Protein AF-A0A370GGB1-F1 (afdb_monomer)

pLDDT: mean 88.54, std 8.19, range [35.94, 96.81]

Structure (mmCIF, N/CA/C/O backbone):
data_AF-A0A370GGB1-F1
#
_entry.id   AF-A0A370GGB1-F1
#
loop_
_atom_site.group_PDB
_atom_site.id
_atom_site.type_symbol
_atom_site.label_atom_id
_atom_site.label_alt_id
_atom_site.label_comp_id
_atom_site.label_asym_id
_atom_site.label_entity_id
_atom_site.label_seq_id
_atom_site.pdbx_PDB_ins_code
_atom_site.Cartn_x
_atom_site.Cartn_y
_atom_site.Cartn_z
_atom_site.occupancy
_atom_site.B_iso_or_equiv
_atom_site.auth_seq_id
_atom_site.auth_comp_id
_atom_site.auth_asym_id
_atom_site.auth_atom_id
_atom_site.pdbx_PDB_model_num
ATOM 1 N N . MET A 1 1 ? 13.899 0.934 -12.545 1.00 79.38 1 MET A N 1
ATOM 2 C CA . MET A 1 1 ? 13.239 -0.178 -11.835 1.00 79.38 1 MET A CA 1
ATOM 3 C C . MET A 1 1 ? 14.255 -1.284 -11.807 1.00 79.38 1 MET A C 1
ATOM 5 O O . MET A 1 1 ? 14.578 -1.799 -12.869 1.00 79.38 1 MET A O 1
ATOM 9 N N . GLU A 1 2 ? 14.816 -1.538 -10.634 1.00 87.38 2 GLU A N 1
ATOM 10 C CA . GLU A 1 2 ? 15.879 -2.526 -10.455 1.00 87.38 2 GLU A CA 1
ATOM 11 C C . GLU A 1 2 ? 15.306 -3.945 -10.427 1.00 87.38 2 GLU A C 1
ATOM 13 O O . GLU A 1 2 ? 14.187 -4.178 -9.945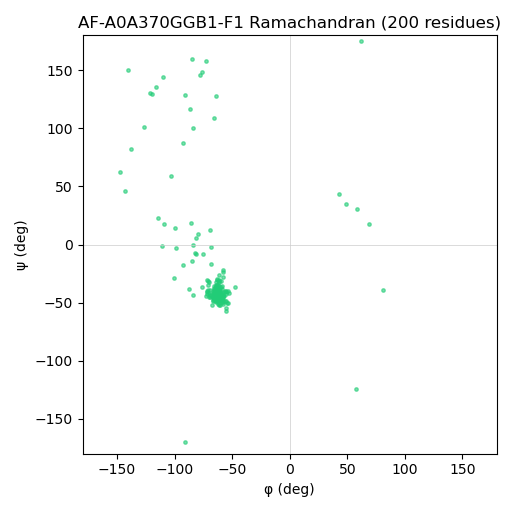 1.00 87.38 2 GLU A O 1
ATOM 18 N N . TRP A 1 3 ? 16.078 -4.888 -10.958 1.00 88.50 3 TRP A N 1
ATOM 19 C CA . TRP A 1 3 ? 15.755 -6.310 -10.986 1.00 88.50 3 TRP A CA 1
ATOM 20 C C . TRP A 1 3 ? 16.783 -7.075 -10.164 1.00 88.50 3 TRP A C 1
ATOM 22 O O . TRP A 1 3 ? 17.981 -6.826 -10.259 1.00 88.50 3 TRP A O 1
ATOM 32 N N . TYR A 1 4 ? 16.300 -8.007 -9.351 1.00 87.69 4 TYR A N 1
ATOM 33 C CA . TYR A 1 4 ? 17.127 -8.847 -8.497 1.00 87.69 4 TYR A CA 1
ATOM 34 C C . TYR A 1 4 ? 17.108 -10.285 -9.004 1.00 87.69 4 TYR A C 1
ATOM 36 O O . TYR A 1 4 ? 16.076 -10.777 -9.470 1.00 87.69 4 TYR A O 1
ATOM 44 N N . HIS A 1 5 ? 18.250 -10.960 -8.874 1.00 88.38 5 HIS A N 1
ATOM 45 C CA . HIS A 1 5 ? 18.460 -12.329 -9.331 1.00 88.38 5 HIS A CA 1
ATOM 46 C C . HIS A 1 5 ? 18.822 -13.234 -8.149 1.00 88.38 5 HIS A C 1
ATOM 48 O O . HIS A 1 5 ? 19.722 -12.919 -7.372 1.00 88.38 5 HIS A O 1
ATOM 54 N N . ILE A 1 6 ? 18.132 -14.366 -8.021 1.00 85.62 6 ILE A N 1
ATOM 55 C CA . ILE A 1 6 ? 18.458 -15.445 -7.081 1.00 85.62 6 ILE A CA 1
ATOM 56 C C . ILE A 1 6 ? 18.539 -16.735 -7.900 1.00 85.62 6 ILE A C 1
ATOM 58 O O . ILE A 1 6 ? 17.517 -17.310 -8.281 1.00 85.62 6 ILE A O 1
ATOM 62 N N . GLY A 1 7 ? 19.757 -17.174 -8.220 1.00 85.50 7 GLY A N 1
ATOM 63 C CA . GLY A 1 7 ? 19.967 -18.272 -9.167 1.00 85.50 7 GLY A CA 1
ATOM 64 C C . GLY A 1 7 ? 19.338 -17.956 -10.530 1.00 85.50 7 GLY A C 1
ATOM 65 O O . GLY A 1 7 ? 19.613 -16.912 -11.112 1.00 85.50 7 GLY A O 1
ATOM 66 N N . ALA A 1 8 ? 18.462 -18.837 -11.021 1.00 81.00 8 ALA A N 1
ATOM 67 C CA . ALA A 1 8 ? 17.728 -18.641 -12.277 1.00 81.00 8 ALA A CA 1
ATOM 68 C C . ALA A 1 8 ? 16.467 -17.759 -12.139 1.00 81.00 8 ALA A C 1
ATOM 70 O O . ALA A 1 8 ? 15.825 -17.431 -13.140 1.00 81.00 8 ALA A O 1
ATOM 71 N N . PHE A 1 9 ? 16.072 -17.389 -10.917 1.00 80.12 9 PHE A N 1
ATOM 72 C CA . PHE A 1 9 ? 14.864 -16.606 -10.672 1.00 80.12 9 PHE A CA 1
ATOM 73 C C . PHE A 1 9 ? 15.170 -15.109 -10.675 1.00 80.12 9 PHE A C 1
ATOM 75 O O . PHE A 1 9 ? 16.059 -14.645 -9.965 1.00 80.12 9 PHE A O 1
ATOM 82 N N . THR A 1 10 ? 14.400 -14.350 -11.454 1.00 84.94 10 THR A N 1
ATOM 83 C CA . THR A 1 10 ? 14.529 -12.893 -11.568 1.00 84.94 10 THR A CA 1
ATOM 84 C C . THR A 1 10 ? 13.219 -12.234 -11.167 1.00 84.94 10 THR A C 1
ATOM 86 O O . THR A 1 10 ? 12.160 -12.612 -11.669 1.00 84.94 10 THR A O 1
ATOM 89 N N . PHE A 1 11 ? 13.274 -11.242 -10.282 1.00 85.25 11 PHE A N 1
ATOM 90 C CA . PHE A 1 11 ? 12.087 -10.514 -9.839 1.00 85.25 11 PHE A CA 1
ATOM 91 C C . PHE A 1 11 ? 12.369 -9.019 -9.677 1.00 85.25 11 PHE A C 1
ATOM 93 O O . PHE A 1 11 ? 13.491 -8.619 -9.362 1.00 85.25 11 PHE A O 1
ATOM 100 N N . PRO A 1 12 ? 11.361 -8.160 -9.885 1.00 89.56 12 PRO A N 1
ATOM 101 C CA . PRO A 1 12 ? 11.550 -6.730 -9.737 1.00 89.56 12 PRO A CA 1
ATOM 102 C C . PRO A 1 12 ? 11.587 -6.311 -8.265 1.00 89.56 12 PRO A C 1
ATOM 104 O O . PRO A 1 12 ? 10.850 -6.848 -7.432 1.00 89.56 12 PRO A O 1
ATOM 107 N N . ALA A 1 13 ? 12.352 -5.259 -7.966 1.00 90.88 13 ALA A N 1
ATOM 108 C CA . ALA A 1 13 ? 12.466 -4.645 -6.639 1.00 90.88 13 ALA A CA 1
ATOM 109 C C . ALA A 1 13 ? 11.108 -4.388 -5.956 1.00 90.88 13 ALA A C 1
ATOM 111 O O . ALA A 1 13 ? 10.951 -4.575 -4.751 1.00 90.88 13 ALA A O 1
ATOM 112 N N . THR A 1 14 ? 10.090 -4.011 -6.735 1.00 89.25 14 THR A N 1
ATOM 113 C CA . THR A 1 14 ? 8.736 -3.734 -6.234 1.00 89.25 14 THR A CA 1
ATOM 114 C C . THR A 1 14 ? 8.058 -4.958 -5.618 1.00 89.25 14 THR A C 1
ATOM 116 O O . THR A 1 14 ? 7.257 -4.801 -4.701 1.00 89.25 14 THR A O 1
ATOM 119 N N . TRP A 1 15 ? 8.358 -6.178 -6.081 1.00 89.38 15 TRP A N 1
ATOM 120 C CA . TRP A 1 15 ? 7.809 -7.394 -5.462 1.00 89.38 15 TRP A CA 1
ATOM 121 C C . TRP A 1 15 ? 8.458 -7.666 -4.121 1.00 89.38 15 TRP A C 1
ATOM 123 O O . TRP A 1 15 ? 7.749 -7.946 -3.158 1.00 89.38 15 TRP A O 1
ATOM 133 N N . GLY A 1 16 ? 9.785 -7.528 -4.058 1.00 91.81 16 GLY A N 1
ATOM 134 C CA . GLY A 1 16 ? 10.528 -7.631 -2.807 1.00 91.81 16 GLY A CA 1
ATOM 135 C C . GLY A 1 16 ? 9.984 -6.648 -1.774 1.00 91.81 16 GLY A C 1
ATOM 136 O O . GLY A 1 16 ? 9.623 -7.055 -0.674 1.00 91.81 16 GLY A O 1
ATOM 137 N N . ALA A 1 17 ? 9.805 -5.381 -2.163 1.00 94.31 17 ALA A N 1
ATOM 138 C CA . ALA A 1 17 ? 9.224 -4.348 -1.306 1.00 94.31 17 ALA A CA 1
ATOM 139 C C . ALA A 1 17 ? 7.795 -4.683 -0.842 1.00 94.31 17 ALA A C 1
ATOM 141 O O . ALA A 1 17 ? 7.458 -4.488 0.328 1.00 94.31 17 ALA A O 1
ATOM 142 N N . PHE A 1 18 ? 6.944 -5.199 -1.734 1.00 93.31 18 PHE A N 1
ATOM 143 C CA . PHE A 1 18 ? 5.564 -5.556 -1.398 1.00 93.31 18 PHE A CA 1
ATOM 144 C C . PHE A 1 18 ? 5.492 -6.730 -0.412 1.00 93.31 18 PHE A C 1
ATOM 146 O O . PHE A 1 18 ? 4.779 -6.648 0.586 1.00 93.31 18 PHE A O 1
ATOM 153 N N . VAL A 1 19 ? 6.262 -7.796 -0.645 1.00 93.56 19 VAL A N 1
ATOM 154 C CA . VAL A 1 19 ? 6.312 -8.953 0.263 1.00 93.56 19 VAL A CA 1
ATOM 155 C C . VAL A 1 19 ? 6.912 -8.549 1.608 1.00 93.56 19 VAL A C 1
ATOM 157 O O . VAL A 1 19 ? 6.328 -8.844 2.647 1.00 93.56 19 VAL A O 1
ATOM 160 N N . PHE A 1 20 ? 8.028 -7.816 1.598 1.00 95.94 20 PHE A N 1
ATOM 161 C CA . PHE A 1 20 ? 8.692 -7.340 2.810 1.00 95.94 20 PHE A CA 1
ATOM 162 C C . PHE A 1 20 ? 7.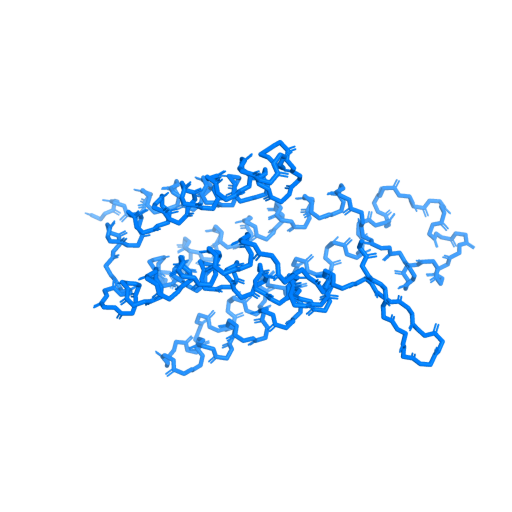764 -6.479 3.676 1.00 95.94 20 PHE A C 1
ATOM 164 O O . PHE A 1 20 ? 7.578 -6.756 4.860 1.00 95.94 20 PHE A O 1
ATOM 171 N N . SER A 1 21 ? 7.121 -5.472 3.079 1.00 96.81 21 SER A N 1
ATOM 172 C CA . SER A 1 21 ? 6.170 -4.610 3.791 1.00 96.81 21 SER A CA 1
ATOM 173 C C . SER A 1 21 ? 4.948 -5.373 4.303 1.00 96.81 21 SER A C 1
ATOM 175 O O . SER A 1 21 ? 4.503 -5.118 5.420 1.00 96.81 21 SER A O 1
ATOM 177 N N . GLY A 1 22 ? 4.425 -6.332 3.533 1.00 96.31 22 GLY A N 1
ATOM 178 C CA . GLY A 1 22 ? 3.310 -7.182 3.949 1.00 96.31 22 GLY A CA 1
ATOM 179 C C . GLY A 1 22 ? 3.650 -8.053 5.160 1.00 96.31 22 GLY A C 1
ATOM 180 O O . GLY A 1 22 ? 2.882 -8.089 6.121 1.00 96.31 22 GLY A O 1
ATOM 181 N N . VAL A 1 23 ? 4.822 -8.697 5.157 1.00 96.38 23 VAL A N 1
ATOM 182 C CA . VAL A 1 23 ? 5.302 -9.500 6.295 1.00 96.38 23 VAL A CA 1
ATOM 183 C C . VAL A 1 23 ? 5.452 -8.632 7.541 1.00 96.38 23 VAL A C 1
ATOM 185 O O . VAL A 1 23 ? 4.939 -8.994 8.596 1.00 96.38 23 VAL A O 1
ATOM 188 N N . LEU A 1 24 ? 6.086 -7.463 7.429 1.00 96.75 24 LEU A N 1
ATOM 189 C CA . LEU A 1 24 ? 6.236 -6.545 8.560 1.00 96.75 24 LEU A CA 1
ATOM 190 C C . LEU A 1 24 ? 4.893 -6.011 9.076 1.00 96.75 24 LEU A C 1
ATOM 192 O O . LEU A 1 24 ? 4.721 -5.873 10.285 1.00 96.75 24 LEU A O 1
ATOM 196 N N . ALA A 1 25 ? 3.927 -5.751 8.194 1.00 95.19 25 ALA A N 1
ATOM 197 C CA . ALA A 1 25 ? 2.585 -5.338 8.593 1.00 95.19 25 ALA A CA 1
ATOM 198 C C . ALA A 1 25 ? 1.856 -6.443 9.376 1.00 95.19 25 ALA A C 1
ATOM 200 O O . ALA A 1 25 ? 1.264 -6.168 10.417 1.00 95.19 25 ALA A O 1
ATOM 201 N N . VAL A 1 26 ? 1.956 -7.703 8.938 1.00 95.31 26 VAL A N 1
ATOM 202 C CA . VAL A 1 26 ? 1.415 -8.855 9.682 1.00 95.31 26 VAL A CA 1
ATOM 203 C C . VAL A 1 26 ? 2.153 -9.043 11.011 1.00 95.31 26 VAL A C 1
ATOM 205 O O . VAL A 1 26 ? 1.518 -9.234 12.045 1.00 95.31 26 VAL A O 1
ATOM 208 N N . LEU A 1 27 ? 3.478 -8.915 11.046 1.00 95.31 27 LEU A N 1
ATOM 209 C CA . LEU A 1 27 ? 4.229 -8.976 12.304 1.00 95.31 27 LEU A CA 1
ATOM 210 C C . LEU A 1 27 ? 3.787 -7.880 13.277 1.00 95.31 27 LEU A C 1
ATOM 212 O O . LEU A 1 27 ? 3.553 -8.173 14.450 1.00 95.31 27 LEU A O 1
ATOM 216 N N . LEU A 1 28 ? 3.574 -6.652 12.791 1.00 93.19 28 LEU A N 1
ATOM 217 C CA . LEU A 1 28 ? 3.017 -5.571 13.600 1.00 93.19 28 LEU A CA 1
ATOM 218 C C . LEU A 1 28 ? 1.677 -5.987 14.213 1.00 93.19 28 LEU A C 1
ATOM 220 O O . LEU A 1 28 ? 1.475 -5.734 15.397 1.00 93.19 28 LEU A O 1
ATOM 224 N N . THR A 1 29 ? 0.807 -6.681 13.467 1.00 91.94 29 THR A N 1
ATOM 225 C CA . THR A 1 29 ? -0.488 -7.153 13.993 1.00 91.94 29 THR A CA 1
ATOM 226 C C . THR A 1 29 ? -0.386 -8.141 15.152 1.00 91.94 29 THR A C 1
ATOM 228 O O . THR A 1 29 ? -1.177 -8.069 16.100 1.00 91.94 29 THR A O 1
ATOM 231 N N . TYR A 1 30 ? 0.626 -9.007 15.139 1.00 91.81 30 TYR A N 1
ATOM 232 C CA . TYR A 1 30 ? 0.916 -9.885 16.271 1.00 91.81 30 TYR A CA 1
ATOM 233 C C . TYR A 1 30 ? 1.498 -9.110 17.459 1.00 91.81 30 TYR A C 1
ATOM 235 O O . TYR A 1 30 ? 1.083 -9.342 18.596 1.00 91.81 30 TYR A O 1
ATOM 243 N N . LEU A 1 31 ? 2.391 -8.142 17.215 1.00 91.44 31 LEU A N 1
ATOM 244 C CA . LEU A 1 31 ? 3.004 -7.317 18.269 1.00 91.44 31 LEU A CA 1
ATOM 245 C C . LEU A 1 31 ? 1.975 -6.475 19.030 1.00 91.44 31 LEU A C 1
ATOM 247 O O . LEU A 1 31 ? 2.050 -6.348 20.251 1.00 91.44 31 LEU A O 1
ATOM 251 N N . ILE A 1 32 ? 0.970 -5.958 18.327 1.00 89.69 32 ILE A N 1
ATOM 252 C CA . ILE A 1 32 ? -0.144 -5.209 18.923 1.00 89.69 32 ILE A CA 1
ATOM 253 C C . ILE A 1 32 ? -1.225 -6.111 19.554 1.00 89.69 32 ILE A C 1
ATOM 255 O O . ILE A 1 32 ? -2.287 -5.621 19.937 1.00 89.69 32 ILE A O 1
ATOM 259 N N . LYS A 1 33 ? -0.969 -7.425 19.663 1.00 88.12 33 LYS A N 1
ATOM 260 C CA . LYS A 1 33 ? -1.864 -8.453 20.231 1.00 88.12 33 LYS A CA 1
ATOM 261 C C . LYS A 1 33 ? -3.230 -8.557 19.539 1.00 88.12 33 LYS A C 1
ATOM 263 O O . LYS A 1 33 ? -4.218 -8.939 20.160 1.00 88.12 33 LYS A O 1
ATOM 268 N N . GLN A 1 34 ? -3.292 -8.265 18.241 1.00 87.25 34 GLN A N 1
ATOM 269 C CA . GLN A 1 34 ? -4.511 -8.352 17.432 1.00 87.25 34 GLN A CA 1
ATOM 270 C C . GLN A 1 34 ? -4.498 -9.619 16.562 1.00 87.25 34 GLN A C 1
ATOM 272 O O . GLN A 1 34 ? -4.581 -9.537 15.341 1.00 87.25 34 GLN A O 1
ATOM 277 N N . GLY A 1 35 ? -4.400 -10.804 17.181 1.00 87.12 35 GLY A N 1
ATOM 278 C CA . GLY A 1 35 ? -4.227 -12.080 16.461 1.00 87.12 35 GLY A CA 1
ATOM 279 C C . GLY A 1 35 ? -5.307 -12.352 15.406 1.00 87.12 35 GLY A C 1
ATOM 280 O O . GLY A 1 35 ? -4.997 -12.674 14.266 1.00 87.12 35 GLY A O 1
ATOM 281 N N . LYS A 1 36 ? -6.577 -12.084 15.728 1.00 89.00 36 LYS A N 1
ATOM 282 C CA . LYS A 1 36 ? -7.679 -12.209 14.761 1.00 89.00 36 LYS A CA 1
ATOM 283 C C . LYS A 1 36 ? -7.523 -11.263 13.562 1.00 89.00 36 LYS A C 1
ATOM 285 O O . LYS A 1 36 ? -7.838 -11.624 12.432 1.00 89.00 36 LYS A O 1
ATOM 290 N N . LEU A 1 37 ? -7.036 -10.043 13.798 1.00 90.69 37 LEU A N 1
ATOM 291 C CA . LEU A 1 37 ? -6.767 -9.086 12.727 1.00 90.69 37 LEU A CA 1
ATOM 292 C C . LEU A 1 37 ? -5.558 -9.520 11.892 1.00 90.69 37 LEU A C 1
ATOM 294 O O . LEU A 1 37 ? -5.584 -9.328 10.683 1.00 90.69 37 LEU A O 1
ATOM 298 N N . ALA A 1 38 ? -4.552 -10.146 12.511 1.00 92.88 38 ALA A N 1
ATOM 299 C CA . ALA A 1 38 ? -3.413 -10.747 11.822 1.00 92.88 38 ALA A CA 1
ATOM 300 C C . ALA A 1 38 ? -3.861 -11.809 10.816 1.00 92.88 38 ALA A C 1
ATOM 302 O O . ALA A 1 38 ? -3.439 -11.786 9.658 1.00 92.88 38 ALA A O 1
ATOM 303 N N . ASP A 1 39 ? -4.785 -12.682 11.219 1.00 93.62 39 ASP A N 1
ATOM 304 C CA . ASP A 1 39 ? -5.344 -13.716 10.347 1.00 93.62 39 ASP A CA 1
ATOM 305 C C . ASP A 1 39 ? -6.141 -13.094 9.194 1.00 93.62 39 ASP A C 1
ATOM 307 O O . ASP A 1 39 ? -5.997 -13.480 8.036 1.00 93.62 39 ASP A O 1
ATOM 311 N N . ILE A 1 40 ? -6.972 -12.085 9.470 1.00 93.56 40 ILE A N 1
ATOM 312 C CA . ILE A 1 40 ? -7.747 -11.403 8.423 1.00 93.56 40 ILE A CA 1
ATOM 313 C C . ILE A 1 40 ? -6.818 -10.673 7.446 1.00 93.56 40 ILE A C 1
ATOM 315 O O . ILE A 1 40 ? -7.024 -10.762 6.235 1.00 93.56 40 ILE A O 1
ATOM 319 N N . TYR A 1 41 ? -5.801 -9.978 7.956 1.00 94.06 41 TYR A N 1
ATOM 320 C CA . TYR A 1 41 ? -4.873 -9.180 7.159 1.00 94.06 41 TYR A CA 1
ATOM 321 C C . TYR A 1 41 ? -3.943 -10.047 6.311 1.00 94.06 41 TYR A C 1
ATOM 323 O O . TYR A 1 41 ? -3.785 -9.799 5.118 1.00 94.06 41 TYR A O 1
ATOM 331 N N . SER A 1 42 ? -3.376 -11.106 6.891 1.00 96.00 42 SER A N 1
ATOM 332 C CA . SER A 1 42 ? -2.554 -12.073 6.157 1.00 96.00 42 SER A CA 1
ATOM 333 C C . SER A 1 42 ? -3.361 -12.768 5.060 1.00 96.00 42 SER A C 1
ATOM 335 O O . SER A 1 42 ? -2.902 -12.826 3.921 1.00 96.00 42 SER A O 1
ATOM 337 N N . ASN A 1 43 ? -4.602 -13.180 5.341 1.00 96.62 43 ASN A N 1
ATOM 338 C CA . ASN A 1 43 ? -5.504 -13.724 4.324 1.00 96.62 43 ASN A CA 1
ATOM 339 C C . ASN A 1 43 ? -5.805 -12.713 3.208 1.00 96.62 43 ASN A C 1
ATOM 341 O O . ASN A 1 43 ? -5.842 -13.090 2.040 1.00 96.62 43 ASN A O 1
ATOM 345 N N . ALA A 1 44 ? -5.984 -11.431 3.539 1.00 95.44 44 ALA A N 1
ATOM 346 C CA . ALA A 1 44 ? -6.176 -10.376 2.545 1.00 95.44 44 ALA A CA 1
ATOM 347 C C . ALA A 1 44 ? -4.933 -10.196 1.651 1.00 95.44 44 ALA A C 1
ATOM 349 O O . ALA A 1 44 ? -5.063 -10.097 0.432 1.00 95.44 44 ALA A O 1
ATOM 350 N N . LEU A 1 45 ? -3.728 -10.217 2.229 1.00 95.81 45 LEU A N 1
ATOM 351 C CA . LEU A 1 45 ? -2.474 -10.143 1.471 1.00 95.81 45 LEU A CA 1
ATOM 352 C C . LEU A 1 45 ? -2.254 -11.366 0.580 1.00 95.81 45 LEU A C 1
ATOM 354 O O . LEU A 1 45 ? -1.863 -11.216 -0.578 1.00 95.81 45 LEU A O 1
ATOM 358 N N . LEU A 1 46 ? -2.524 -12.567 1.092 1.00 95.81 46 LEU A N 1
ATOM 359 C CA . LEU A 1 46 ? -2.438 -13.802 0.315 1.00 95.81 46 LEU A CA 1
ATOM 360 C C . LEU A 1 46 ? -3.449 -13.802 -0.829 1.00 95.81 46 LEU A C 1
ATOM 362 O O . LEU A 1 46 ? -3.094 -14.157 -1.951 1.00 95.81 46 LEU A O 1
ATOM 366 N N . LEU A 1 47 ? -4.678 -13.344 -0.576 1.00 96.56 47 LEU A N 1
ATOM 367 C CA . LEU A 1 47 ? -5.695 -13.194 -1.609 1.00 96.56 47 LEU A CA 1
ATOM 368 C C . LEU A 1 47 ? -5.237 -12.214 -2.691 1.00 96.56 47 LEU A C 1
ATOM 370 O O . LEU A 1 47 ? -5.347 -12.541 -3.872 1.00 96.56 47 LEU A O 1
ATOM 374 N N . LEU A 1 48 ? -4.684 -11.058 -2.314 1.00 95.25 48 LEU A N 1
ATOM 375 C CA . LEU A 1 48 ? -4.137 -10.073 -3.249 1.00 95.25 48 LEU A CA 1
ATOM 376 C C . LEU A 1 48 ? -3.012 -10.671 -4.102 1.00 95.25 48 LEU A C 1
ATOM 378 O O . LEU A 1 48 ? -3.047 -10.561 -5.325 1.00 95.25 48 LEU A O 1
ATOM 382 N N . LEU A 1 49 ? -2.039 -11.336 -3.477 1.00 92.56 49 LEU A N 1
ATOM 383 C CA . LEU A 1 49 ? -0.909 -11.959 -4.173 1.00 92.56 49 LEU A CA 1
ATOM 384 C C . LEU A 1 49 ? -1.359 -13.068 -5.125 1.00 92.56 49 LEU A C 1
ATOM 386 O O . LEU A 1 49 ? -0.952 -13.083 -6.288 1.00 92.56 49 LEU A O 1
ATOM 390 N N . ALA A 1 50 ? -2.213 -13.973 -4.648 1.00 92.44 50 ALA A N 1
ATOM 391 C CA . ALA A 1 50 ? -2.707 -15.094 -5.433 1.00 92.44 50 ALA A CA 1
ATOM 392 C C . ALA A 1 50 ? -3.536 -14.604 -6.621 1.00 92.44 50 ALA A C 1
ATOM 394 O O . ALA A 1 50 ? -3.267 -14.984 -7.755 1.00 92.44 50 ALA A O 1
ATOM 395 N N . SER A 1 51 ? -4.496 -13.707 -6.396 1.00 93.69 51 SER A N 1
ATOM 396 C CA . SER A 1 51 ? -5.326 -13.156 -7.475 1.00 93.69 51 SER A CA 1
ATOM 397 C C . SER A 1 51 ? -4.528 -12.310 -8.466 1.00 93.69 51 SER A C 1
ATOM 399 O O . SER A 1 51 ? -4.786 -12.378 -9.666 1.00 93.69 51 SER A O 1
ATOM 401 N N . TRP A 1 52 ? -3.519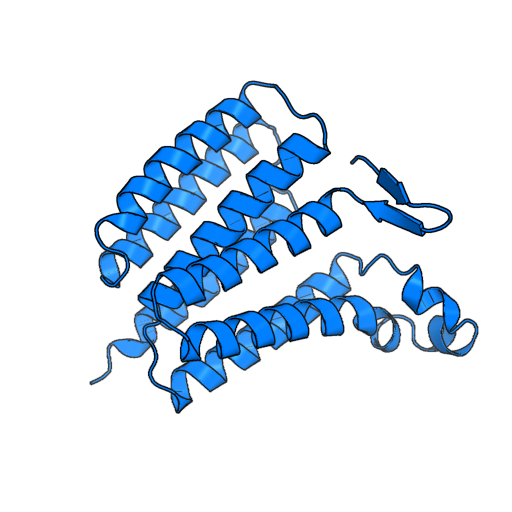 -11.566 -8.005 1.00 91.75 52 TRP A N 1
ATOM 402 C CA . TRP A 1 52 ? -2.621 -10.828 -8.888 1.00 91.75 52 TRP A CA 1
ATOM 403 C C . TRP A 1 52 ? -1.829 -11.765 -9.801 1.00 91.75 52 TRP A C 1
ATOM 405 O O . TRP A 1 52 ? -1.784 -11.544 -11.013 1.00 91.75 52 TRP A O 1
ATOM 415 N N . LYS A 1 53 ? -1.248 -12.836 -9.252 1.00 87.31 53 LYS A N 1
ATOM 416 C CA . LYS A 1 53 ? -0.479 -13.820 -10.026 1.00 87.31 53 LYS A CA 1
ATOM 417 C C . LYS A 1 53 ? -1.357 -14.649 -10.958 1.00 87.31 53 LYS A C 1
ATOM 419 O O . LYS A 1 53 ? -1.042 -14.780 -12.135 1.00 87.31 53 LYS A O 1
ATOM 424 N N . LEU A 1 54 ? -2.493 -15.130 -10.463 1.00 88.88 54 LEU A N 1
ATOM 425 C CA . LEU A 1 54 ? -3.437 -15.950 -11.223 1.00 88.88 54 LEU A CA 1
ATOM 426 C C . LEU A 1 54 ? -4.270 -15.148 -12.225 1.00 88.88 54 LEU A C 1
ATOM 428 O O . LEU A 1 54 ? -4.957 -15.737 -13.052 1.00 88.88 54 LEU A O 1
ATOM 432 N N . SER A 1 55 ? -4.191 -13.816 -12.208 1.00 90.88 55 SER A N 1
ATOM 433 C CA . SER A 1 55 ? -4.893 -12.975 -13.179 1.00 90.88 55 SER A CA 1
ATOM 434 C C . SER A 1 55 ? -4.522 -13.278 -14.634 1.00 90.88 55 SER A C 1
ATOM 436 O O . SER A 1 55 ? -5.340 -13.039 -15.521 1.00 90.88 55 SER A O 1
ATOM 438 N N . GLN A 1 56 ? -3.340 -13.850 -14.898 1.00 86.75 56 GLN A N 1
ATOM 439 C CA . GLN A 1 56 ? -2.963 -14.289 -16.242 1.00 86.75 56 GLN A CA 1
ATOM 440 C C . GLN A 1 56 ? -3.928 -15.343 -16.793 1.00 86.75 56 GLN A C 1
ATOM 442 O O . GLN A 1 56 ? -4.282 -15.270 -17.960 1.00 86.75 56 GLN A O 1
ATOM 447 N N . LEU A 1 57 ? -4.440 -16.252 -15.957 1.00 87.81 57 LEU A N 1
ATOM 448 C CA . LEU A 1 57 ? -5.430 -17.245 -16.389 1.00 87.81 57 LEU A CA 1
ATOM 449 C C . LEU A 1 57 ? -6.717 -16.589 -16.896 1.00 87.81 57 LEU A C 1
ATOM 451 O O . LEU A 1 57 ? -7.386 -17.134 -17.764 1.00 87.81 57 LEU A O 1
ATOM 455 N N . ILE A 1 58 ? -7.066 -15.424 -16.350 1.00 87.12 58 ILE A N 1
ATOM 456 C CA . ILE A 1 58 ? -8.283 -14.690 -16.705 1.00 87.12 58 ILE A CA 1
ATOM 457 C C . ILE A 1 58 ? -8.046 -13.832 -17.952 1.00 87.12 58 ILE A C 1
ATOM 459 O O . ILE A 1 58 ? -8.902 -13.772 -18.831 1.00 87.12 58 ILE A O 1
ATOM 463 N N . PHE A 1 59 ? -6.900 -13.151 -18.029 1.00 88.19 59 PHE A N 1
ATOM 464 C CA . PHE A 1 59 ? -6.616 -12.182 -19.093 1.00 88.19 59 PHE A CA 1
ATOM 465 C C . PHE A 1 59 ? -5.876 -12.766 -20.306 1.00 88.19 59 PHE A C 1
ATOM 467 O O . PHE A 1 59 ? -5.888 -12.139 -21.361 1.00 88.19 59 PHE A O 1
ATOM 474 N N . ASP A 1 60 ? -5.247 -13.931 -20.165 1.00 86.50 60 ASP A N 1
ATOM 475 C CA . ASP A 1 60 ? -4.517 -14.661 -21.207 1.00 86.50 60 ASP A CA 1
ATOM 476 C C . ASP A 1 60 ? -4.631 -16.182 -20.977 1.00 86.50 60 ASP A C 1
ATOM 478 O O . ASP A 1 60 ? -3.660 -16.902 -20.713 1.00 86.50 60 ASP A O 1
ATOM 482 N N . PHE A 1 61 ? -5.867 -16.683 -21.030 1.00 87.50 61 PHE A N 1
ATOM 483 C CA . PHE A 1 61 ? -6.153 -18.100 -20.811 1.00 87.50 61 PHE A CA 1
ATOM 484 C C . PHE A 1 61 ? -5.437 -18.994 -21.832 1.00 87.50 61 PHE A C 1
ATOM 486 O O . PHE A 1 61 ? -4.788 -19.970 -21.459 1.00 87.50 61 PHE A O 1
ATOM 493 N N . GLN A 1 62 ? -5.512 -18.639 -23.119 1.00 87.56 62 GLN A N 1
ATOM 494 C CA . GLN A 1 62 ? -4.937 -19.438 -24.201 1.00 87.56 62 GLN A CA 1
ATOM 495 C C . GLN A 1 62 ? -3.406 -19.501 -24.116 1.00 87.56 62 GLN A C 1
ATOM 497 O O . GLN A 1 62 ? -2.839 -20.587 -24.266 1.00 87.56 62 GLN A O 1
ATOM 502 N N . GLY A 1 63 ? -2.737 -18.381 -23.815 1.00 84.19 63 GLY A N 1
ATOM 503 C CA . GLY A 1 63 ? -1.293 -18.358 -23.587 1.00 84.19 63 GLY A CA 1
ATOM 504 C C . GLY A 1 63 ? -0.885 -19.179 -22.365 1.00 84.19 63 GLY A C 1
ATOM 505 O O . GLY A 1 63 ? 0.084 -19.938 -22.427 1.00 84.19 63 GLY A O 1
ATOM 506 N N . THR A 1 64 ? -1.671 -19.116 -21.285 1.00 86.69 64 THR A N 1
ATOM 507 C CA . THR A 1 64 ? -1.379 -19.858 -20.049 1.00 86.69 64 THR A CA 1
ATOM 508 C C . THR A 1 64 ? -1.553 -21.367 -20.217 1.00 86.69 64 THR A C 1
ATOM 510 O O . THR A 1 64 ? -0.699 -22.127 -19.769 1.00 86.69 64 THR A O 1
ATOM 513 N N . VAL A 1 65 ? -2.618 -21.824 -20.885 1.00 90.06 65 VAL A N 1
ATOM 514 C CA . VAL A 1 65 ? -2.840 -23.261 -21.145 1.00 90.06 65 VAL A CA 1
ATOM 515 C C . VAL A 1 65 ? -1.774 -23.821 -22.084 1.00 90.06 65 VAL A C 1
ATOM 517 O O . VAL A 1 65 ? -1.298 -24.934 -21.874 1.00 90.06 65 VAL A O 1
ATOM 520 N N . SER A 1 66 ? -1.361 -23.038 -23.083 1.00 92.44 66 SER A N 1
ATOM 521 C CA . SER A 1 66 ? -0.320 -23.454 -24.029 1.00 92.44 66 SER A CA 1
ATOM 522 C C . SER A 1 66 ? 1.064 -23.523 -23.377 1.00 92.44 66 SER A C 1
ATOM 524 O O . SER A 1 66 ? 1.872 -24.365 -23.751 1.00 92.44 66 SER A O 1
ATOM 526 N N . ASN A 1 67 ? 1.342 -22.664 -22.388 1.00 88.75 67 ASN A N 1
ATOM 527 C CA . ASN A 1 67 ? 2.610 -22.634 -21.659 1.00 88.75 67 ASN A CA 1
ATOM 528 C C . ASN A 1 67 ? 2.379 -22.445 -20.147 1.00 88.75 67 ASN A C 1
ATOM 530 O O . ASN A 1 67 ? 2.536 -21.328 -19.645 1.00 88.75 67 ASN A O 1
ATOM 534 N N . PRO A 1 68 ? 2.079 -23.510 -19.377 1.00 85.44 68 PRO A N 1
ATOM 535 C CA . PRO A 1 68 ? 1.748 -23.394 -17.949 1.00 85.44 68 PRO A CA 1
ATOM 536 C C . PRO A 1 68 ? 2.866 -22.776 -17.101 1.00 85.44 68 PRO A C 1
ATOM 538 O O . PRO A 1 68 ? 2.610 -22.059 -16.136 1.00 85.44 68 PRO A O 1
ATOM 541 N N . ILE A 1 69 ? 4.123 -22.996 -17.502 1.00 85.25 69 ILE A N 1
ATOM 542 C CA . ILE A 1 69 ? 5.313 -22.427 -16.856 1.00 85.25 69 ILE A CA 1
ATOM 543 C C . ILE A 1 69 ? 5.311 -20.889 -16.916 1.00 85.25 69 ILE A C 1
ATOM 545 O O . ILE A 1 69 ? 5.862 -20.243 -16.025 1.00 85.25 69 ILE A O 1
ATOM 549 N N . SER A 1 70 ? 4.640 -20.282 -17.904 1.00 82.75 70 SER A N 1
ATOM 550 C CA . SER A 1 70 ? 4.538 -18.821 -18.023 1.00 82.75 70 SER A CA 1
ATOM 551 C C . SER A 1 70 ? 3.919 -18.167 -16.785 1.00 82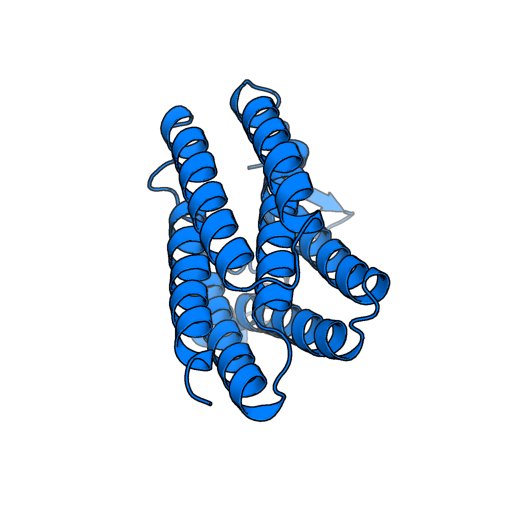.75 70 SER A C 1
ATOM 553 O O . SER A 1 70 ? 4.307 -17.052 -16.444 1.00 82.75 70 SER A O 1
ATOM 555 N N . LEU A 1 71 ? 3.065 -18.887 -16.049 1.00 82.19 71 LEU A N 1
ATOM 556 C CA . LEU A 1 71 ? 2.425 -18.403 -14.8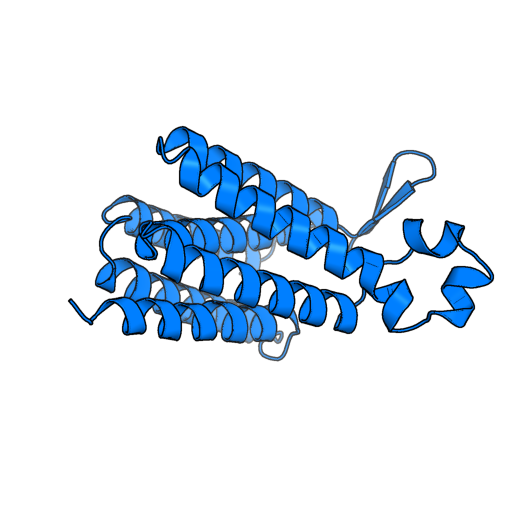26 1.00 82.19 71 LEU A CA 1
ATOM 557 C C . LEU A 1 71 ? 3.435 -18.064 -13.719 1.00 82.19 71 LEU A C 1
ATOM 559 O O . LEU A 1 71 ? 3.252 -17.097 -12.978 1.00 82.19 71 LEU A O 1
ATOM 563 N N . LEU A 1 72 ? 4.527 -18.831 -13.619 1.00 76.62 72 LEU A N 1
ATOM 564 C CA . LEU A 1 72 ? 5.603 -18.588 -12.649 1.00 76.62 72 LEU A CA 1
ATOM 565 C C . LEU A 1 72 ? 6.397 -17.321 -12.988 1.00 76.62 72 LEU A C 1
ATOM 567 O O . LEU A 1 72 ? 6.738 -16.543 -12.094 1.00 76.62 72 LEU A O 1
ATOM 571 N N . TYR A 1 73 ? 6.651 -17.092 -14.277 1.00 76.06 73 TYR A N 1
ATOM 572 C CA . TYR A 1 73 ? 7.411 -15.940 -14.774 1.00 76.06 73 TYR A CA 1
ATOM 573 C C . TYR A 1 73 ? 6.553 -14.691 -14.967 1.00 76.06 73 TYR A C 1
ATOM 575 O O . TYR A 1 73 ? 7.079 -13.584 -15.100 1.00 76.06 73 TYR A O 1
ATOM 583 N N . PHE A 1 74 ? 5.230 -14.840 -14.955 1.00 80.44 74 PHE A N 1
ATOM 584 C CA . PHE A 1 74 ? 4.333 -13.732 -15.183 1.00 80.44 74 PHE A CA 1
ATOM 585 C C . PHE A 1 74 ? 4.459 -12.686 -14.096 1.00 80.44 74 PHE A C 1
ATOM 587 O O . PHE A 1 74 ? 4.337 -12.932 -12.886 1.00 80.44 74 PHE A O 1
ATOM 594 N N . HIS A 1 75 ? 4.666 -11.461 -14.563 1.00 74.94 75 HIS A N 1
ATOM 595 C CA . HIS A 1 75 ? 4.941 -10.364 -13.671 1.00 74.94 75 HIS A CA 1
ATOM 596 C C . HIS A 1 75 ? 3.691 -9.737 -13.028 1.00 74.94 75 HIS A C 1
ATOM 598 O O . HIS A 1 75 ? 3.776 -8.697 -12.374 1.00 74.94 75 HIS A O 1
ATOM 604 N N . GLY A 1 76 ? 2.508 -10.321 -13.250 1.00 71.75 76 GLY A N 1
ATOM 605 C CA . GLY A 1 76 ? 1.241 -9.864 -12.674 1.00 71.75 76 GLY A CA 1
ATOM 606 C C . GLY A 1 76 ? 0.606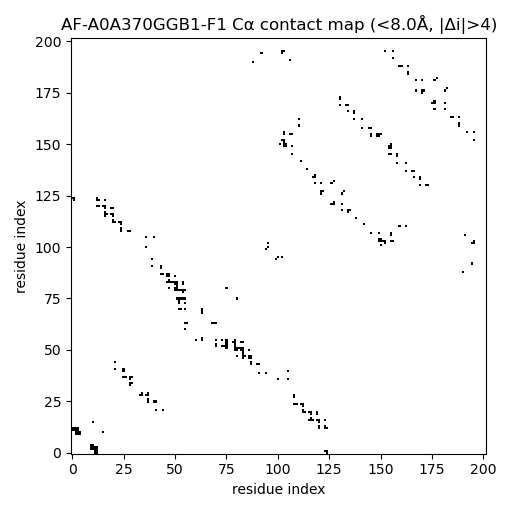 -8.685 -13.425 1.00 71.75 76 GLY A C 1
ATOM 607 O O . GLY A 1 76 ? -0.606 -8.630 -13.623 1.00 71.75 76 GLY A O 1
ATOM 608 N N . GLY A 1 77 ? 1.424 -7.729 -13.878 1.00 86.00 77 GLY A N 1
ATOM 609 C CA . GLY A 1 77 ? 0.976 -6.548 -14.621 1.00 86.00 77 GLY A CA 1
ATOM 610 C C . GLY A 1 77 ? 0.029 -5.630 -13.827 1.00 86.00 77 GLY A C 1
ATOM 611 O O . GLY A 1 77 ? -0.386 -5.923 -12.705 1.00 86.00 77 GLY A O 1
ATOM 612 N N . ARG A 1 78 ? -0.333 -4.485 -14.423 1.00 90.44 78 ARG A N 1
ATOM 613 C CA . ARG A 1 78 ? -1.225 -3.492 -13.787 1.00 90.44 78 ARG A CA 1
ATOM 614 C C . ARG A 1 78 ? -2.675 -3.976 -13.676 1.00 90.44 78 ARG A C 1
ATOM 616 O O . ARG A 1 78 ? -3.304 -3.778 -12.642 1.00 90.44 78 ARG A O 1
ATOM 623 N N . LYS A 1 79 ? -3.192 -4.634 -14.725 1.00 90.31 79 LYS A N 1
ATOM 624 C CA . LYS A 1 79 ? -4.571 -5.162 -14.764 1.00 90.31 79 LYS A CA 1
ATOM 625 C C . LYS A 1 79 ? -4.798 -6.223 -13.686 1.00 90.31 79 LYS A C 1
ATOM 627 O O . LYS A 1 79 ? -5.781 -6.148 -12.955 1.00 90.31 79 LYS A O 1
ATOM 632 N N . GLY A 1 80 ? -3.851 -7.151 -13.546 1.00 91.19 80 GLY A N 1
ATOM 633 C CA . GLY A 1 80 ? -3.894 -8.175 -12.511 1.00 91.19 80 GLY A CA 1
ATOM 634 C C . GLY A 1 80 ? -3.867 -7.597 -11.103 1.00 91.19 80 GLY A C 1
ATOM 635 O O . GLY A 1 80 ? -4.625 -8.040 -10.246 1.00 91.19 80 GLY A O 1
ATOM 636 N N . PHE A 1 81 ? -3.040 -6.572 -10.874 1.00 92.44 81 PHE A N 1
ATOM 637 C CA . PHE A 1 81 ? -2.959 -5.927 -9.566 1.00 92.44 81 PHE A CA 1
ATOM 638 C C . PHE A 1 81 ? -4.280 -5.243 -9.188 1.00 92.44 81 PHE A C 1
ATOM 640 O O . PHE A 1 81 ? -4.766 -5.435 -8.078 1.00 92.44 81 PHE A O 1
ATOM 647 N N . ILE A 1 82 ? -4.903 -4.501 -10.116 1.00 93.19 82 ILE A N 1
ATOM 648 C CA . ILE A 1 82 ? -6.221 -3.877 -9.889 1.00 93.19 82 ILE A CA 1
ATOM 649 C C . ILE A 1 82 ? -7.281 -4.940 -9.583 1.00 93.19 82 ILE A C 1
ATOM 651 O O . ILE A 1 82 ? -8.070 -4.770 -8.655 1.00 93.19 82 ILE A O 1
ATOM 655 N N . PHE A 1 83 ? -7.294 -6.039 -10.340 1.00 93.00 83 PHE A N 1
ATOM 656 C CA . PHE A 1 83 ? -8.226 -7.141 -10.113 1.00 93.00 83 PHE A CA 1
ATOM 657 C C . PHE A 1 83 ? -8.059 -7.744 -8.714 1.00 93.00 83 PHE A C 1
ATOM 659 O O . PHE A 1 83 ? -9.036 -7.888 -7.976 1.00 93.00 83 PHE A O 1
ATOM 666 N N . GLY A 1 84 ? -6.818 -8.026 -8.313 1.00 94.50 84 GLY A N 1
ATOM 667 C CA . GLY A 1 84 ? -6.548 -8.556 -6.985 1.00 94.50 84 GLY A CA 1
ATOM 668 C C . GLY A 1 84 ? -6.882 -7.575 -5.867 1.00 94.50 84 GLY A C 1
ATOM 669 O O . GLY A 1 84 ? -7.438 -7.971 -4.839 1.00 94.50 84 GLY A O 1
ATOM 670 N N . LEU A 1 85 ? -6.635 -6.281 -6.082 1.00 94.38 85 LEU A N 1
ATOM 671 C CA . LEU A 1 85 ? -7.019 -5.229 -5.145 1.00 94.38 85 LEU A CA 1
ATOM 672 C C . LEU A 1 85 ? -8.539 -5.199 -4.958 1.00 94.38 85 LEU A C 1
ATOM 674 O O . LEU A 1 85 ? -9.008 -5.169 -3.824 1.00 94.38 85 LEU A O 1
ATOM 678 N N . ALA A 1 86 ? -9.313 -5.284 -6.043 1.00 94.25 86 ALA A N 1
ATOM 679 C CA . ALA A 1 86 ? -10.773 -5.310 -5.984 1.00 94.25 86 ALA A CA 1
ATOM 680 C C . ALA A 1 86 ? -11.308 -6.522 -5.198 1.00 94.25 86 ALA A C 1
ATOM 682 O O . ALA A 1 86 ? -12.161 -6.359 -4.322 1.00 94.25 86 ALA A O 1
ATOM 683 N N . LEU A 1 87 ? -10.773 -7.724 -5.447 1.00 95.69 87 LEU A N 1
ATOM 684 C CA . LEU A 1 87 ? -11.141 -8.928 -4.690 1.00 95.69 87 LEU A CA 1
ATOM 685 C C . LEU A 1 87 ? -10.790 -8.808 -3.205 1.00 95.69 87 LEU A C 1
ATOM 687 O O . LEU A 1 87 ? -11.580 -9.194 -2.343 1.00 95.69 87 LEU A O 1
ATOM 691 N N . THR A 1 88 ? -9.630 -8.231 -2.906 1.00 95.38 88 THR A N 1
ATOM 692 C CA . THR A 1 88 ? -9.161 -8.023 -1.533 1.00 95.38 88 THR A CA 1
ATOM 693 C C . THR A 1 88 ? -10.041 -7.027 -0.786 1.00 95.38 88 THR A C 1
ATOM 695 O O . THR A 1 88 ? -10.428 -7.285 0.354 1.00 95.38 88 THR A O 1
ATOM 698 N N . MET A 1 89 ? -10.449 -5.933 -1.436 1.00 92.69 89 MET A N 1
ATOM 699 C CA . MET A 1 89 ? -11.403 -4.978 -0.861 1.00 92.69 89 MET A CA 1
ATOM 700 C C . MET A 1 89 ? -12.757 -5.616 -0.587 1.00 92.69 89 MET A C 1
ATOM 702 O O . MET A 1 89 ? -13.329 -5.404 0.481 1.00 92.69 89 MET A O 1
ATOM 706 N N . LEU A 1 90 ? -13.261 -6.433 -1.515 1.00 93.62 90 LEU A N 1
ATOM 707 C CA . LEU A 1 90 ? -14.518 -7.152 -1.325 1.00 93.62 90 LEU A CA 1
ATOM 708 C C . LEU A 1 90 ? -14.436 -8.137 -0.149 1.00 93.62 90 LEU A C 1
ATOM 710 O O . LEU A 1 90 ? -15.376 -8.240 0.644 1.00 93.62 90 LEU A O 1
ATOM 714 N N . TYR A 1 91 ? -13.316 -8.848 -0.021 1.00 94.50 91 TYR A N 1
ATOM 715 C CA . TYR A 1 91 ? -13.053 -9.739 1.106 1.00 94.50 91 TYR A CA 1
ATOM 716 C C . TYR A 1 91 ? -13.043 -8.977 2.437 1.00 94.50 91 TYR A C 1
ATOM 718 O O . TYR A 1 91 ? -13.785 -9.343 3.353 1.00 94.50 91 TYR A O 1
ATOM 726 N N . LEU A 1 92 ? -12.268 -7.890 2.529 1.00 91.88 92 LEU A N 1
ATOM 727 C CA . LEU A 1 92 ? -12.181 -7.067 3.737 1.00 91.88 92 LEU A CA 1
ATOM 728 C C . LEU A 1 92 ? -13.536 -6.459 4.101 1.00 91.88 92 LEU A C 1
ATOM 730 O O . LEU A 1 92 ? -13.942 -6.551 5.254 1.00 91.88 92 LEU A O 1
ATOM 734 N N . TYR A 1 93 ? -14.278 -5.930 3.126 1.00 89.75 93 TYR A N 1
ATOM 735 C CA . TYR A 1 93 ? -15.630 -5.406 3.328 1.00 89.75 93 TYR A CA 1
ATOM 736 C C . TYR A 1 93 ? -16.551 -6.440 3.990 1.00 89.75 93 TYR A C 1
ATOM 738 O O . TYR A 1 93 ? -17.165 -6.163 5.020 1.00 89.75 93 TYR A O 1
ATOM 746 N N . ARG A 1 94 ? -16.589 -7.668 3.457 1.00 90.62 94 ARG A N 1
ATOM 747 C CA . ARG A 1 94 ? -17.408 -8.757 4.018 1.00 90.62 94 ARG A CA 1
ATOM 748 C C . ARG A 1 94 ? -16.958 -9.164 5.419 1.00 90.62 94 ARG A C 1
ATOM 750 O O . ARG A 1 94 ? -17.791 -9.544 6.239 1.00 90.62 94 ARG A O 1
ATOM 757 N N . LYS A 1 95 ? -15.653 -9.129 5.691 1.00 90.69 95 LYS A N 1
ATOM 758 C CA . LYS A 1 95 ? -15.099 -9.460 7.008 1.00 90.69 95 LYS A CA 1
ATOM 759 C C . LYS A 1 95 ? -15.407 -8.382 8.043 1.00 90.69 95 LYS A C 1
ATOM 761 O O . LYS A 1 95 ? -15.775 -8.743 9.156 1.00 90.69 95 LYS A O 1
ATOM 766 N N . ILE A 1 96 ? -15.337 -7.102 7.680 1.00 86.81 96 ILE A N 1
ATOM 767 C CA . ILE A 1 96 ? -15.712 -5.982 8.561 1.00 86.81 96 ILE A CA 1
ATOM 768 C C . ILE A 1 96 ? -17.171 -6.131 9.006 1.00 86.81 96 ILE A C 1
ATOM 770 O O . ILE A 1 96 ? -17.455 -6.090 10.201 1.00 86.81 96 ILE A O 1
ATOM 774 N N . GLU A 1 97 ? -18.086 -6.395 8.065 1.00 82.12 97 GLU A N 1
ATOM 775 C CA . GLU A 1 97 ? -19.515 -6.550 8.377 1.00 82.12 97 GLU A CA 1
ATOM 776 C C . GLU A 1 97 ? -19.806 -7.740 9.302 1.00 82.12 97 GLU A C 1
ATOM 778 O O . GLU A 1 97 ? -20.699 -7.662 10.146 1.00 82.12 97 GLU A O 1
ATOM 783 N N . LYS A 1 98 ? -19.055 -8.839 9.164 1.00 84.69 98 LYS A N 1
ATOM 784 C CA . LYS A 1 98 ? -19.293 -10.074 9.924 1.00 84.69 98 LYS A CA 1
ATOM 785 C C . LYS A 1 98 ? -18.588 -10.121 11.274 1.00 84.69 98 LYS A C 1
ATOM 787 O O . LYS A 1 98 ? -19.133 -10.680 12.219 1.00 84.69 98 LYS A O 1
ATOM 792 N N . GLU A 1 99 ? -17.366 -9.604 11.363 1.00 79.75 99 GLU A N 1
ATOM 793 C CA . GLU A 1 99 ? -16.455 -9.928 12.467 1.00 79.75 99 GLU A CA 1
ATOM 794 C C . GLU A 1 99 ? -16.176 -8.768 13.432 1.00 79.75 99 GLU A C 1
ATOM 796 O O . GLU A 1 99 ? -15.473 -8.998 14.419 1.00 79.75 99 GLU A O 1
ATOM 801 N N . ARG A 1 100 ? -16.755 -7.576 13.183 1.00 72.50 100 ARG A N 1
ATOM 802 C CA . ARG A 1 100 ? -16.744 -6.377 14.056 1.00 72.50 100 ARG A CA 1
ATOM 803 C C . ARG A 1 100 ? -15.378 -6.073 14.695 1.00 72.50 100 ARG A C 1
ATOM 805 O O . ARG A 1 100 ? -15.288 -5.779 15.885 1.00 72.50 100 ARG A O 1
ATOM 812 N N . PHE A 1 101 ? -14.303 -6.177 13.920 1.00 80.12 101 PHE A N 1
ATOM 813 C CA . PHE A 1 101 ? -12.971 -5.758 14.357 1.00 80.12 101 PHE A CA 1
ATOM 814 C C . PHE A 1 101 ? -12.769 -4.256 14.118 1.00 80.12 101 PHE A C 1
ATOM 816 O O . PHE A 1 101 ? -13.456 -3.658 13.296 1.00 80.12 101 PHE A O 1
ATOM 823 N N . SER A 1 102 ? -11.804 -3.647 14.814 1.00 84.31 102 SER A N 1
ATOM 824 C CA . SER A 1 102 ? -11.540 -2.209 14.689 1.00 84.31 102 SER A CA 1
ATOM 825 C C . SER A 1 102 ? -11.033 -1.854 13.288 1.00 84.31 102 SER A C 1
ATOM 827 O O . SER A 1 102 ? -9.891 -2.153 12.923 1.00 84.31 102 SER A O 1
ATOM 829 N N . THR A 1 103 ? -11.874 -1.181 12.501 1.00 86.19 103 THR A N 1
ATOM 830 C CA . THR A 1 103 ? -11.491 -0.643 11.188 1.00 86.19 103 THR A CA 1
ATOM 831 C C . THR A 1 103 ? -10.397 0.414 11.291 1.00 86.19 103 THR A C 1
ATOM 833 O O . THR A 1 103 ? -9.573 0.517 10.385 1.00 86.19 103 THR A O 1
ATOM 836 N N . ALA A 1 104 ? -10.335 1.149 12.406 1.00 88.00 104 ALA A N 1
ATOM 837 C CA . ALA A 1 104 ? -9.271 2.107 12.688 1.00 88.00 104 ALA A CA 1
ATOM 838 C C . ALA A 1 104 ? -7.900 1.412 12.725 1.00 88.00 104 ALA A C 1
ATOM 840 O O . ALA A 1 104 ? -6.972 1.847 12.045 1.00 88.00 104 ALA A O 1
ATOM 841 N N . ILE A 1 105 ? -7.802 0.278 13.428 1.00 88.88 105 ILE A N 1
ATOM 842 C CA . ILE A 1 105 ? -6.557 -0.497 13.508 1.00 88.88 105 ILE A CA 1
ATOM 843 C C . ILE A 1 105 ? -6.204 -1.093 12.139 1.00 88.88 105 ILE A C 1
ATOM 845 O O . ILE A 1 105 ? -5.059 -0.962 11.709 1.00 88.88 105 ILE A O 1
ATOM 849 N N . LEU A 1 106 ? -7.172 -1.684 11.417 1.00 90.06 106 LEU A N 1
ATOM 850 C CA . LEU A 1 106 ? -6.953 -2.190 10.049 1.00 90.06 106 LEU A CA 1
ATOM 851 C C . LEU A 1 106 ? -6.355 -1.103 9.143 1.00 90.06 106 LEU A C 1
ATOM 853 O O . LEU A 1 106 ? -5.437 -1.354 8.357 1.00 90.06 106 LEU A O 1
ATOM 857 N N . PHE A 1 107 ? -6.870 0.115 9.270 1.00 88.88 107 PHE A N 1
ATOM 858 C CA . PHE A 1 107 ? -6.421 1.234 8.468 1.00 88.88 107 PHE A CA 1
ATOM 859 C C . PHE A 1 107 ? -5.028 1.716 8.865 1.00 88.88 107 PHE A C 1
ATOM 861 O O . PHE A 1 107 ? -4.189 1.908 7.988 1.00 88.88 107 PHE A O 1
ATOM 868 N N . GLY A 1 108 ? -4.739 1.811 10.165 1.00 90.38 108 GLY A N 1
ATOM 869 C CA . GLY A 1 108 ? -3.396 2.111 10.666 1.00 90.38 108 GLY A CA 1
ATOM 870 C C . GLY A 1 108 ? -2.346 1.109 10.172 1.00 90.38 108 GLY A C 1
ATOM 871 O O . GLY A 1 108 ? -1.269 1.513 9.736 1.00 90.38 108 GLY A O 1
ATOM 872 N N . ILE A 1 109 ? -2.679 -0.187 10.145 1.00 92.25 109 ILE A N 1
ATOM 873 C CA . ILE A 1 109 ? -1.803 -1.237 9.591 1.00 92.25 109 ILE A CA 1
ATOM 874 C C . ILE A 1 109 ? -1.607 -1.050 8.082 1.00 92.25 109 ILE A C 1
ATOM 876 O O . ILE A 1 109 ? -0.493 -1.202 7.586 1.00 92.25 109 ILE A O 1
ATOM 880 N N . THR A 1 110 ? -2.661 -0.677 7.354 1.00 92.50 110 THR A N 1
ATOM 881 C CA . THR A 1 110 ? -2.573 -0.423 5.907 1.00 92.50 110 THR A CA 1
ATOM 882 C C . THR A 1 110 ? -1.674 0.777 5.608 1.00 92.50 110 THR A C 1
ATOM 884 O O . THR A 1 110 ? -0.803 0.686 4.743 1.00 92.50 110 THR A O 1
ATOM 887 N N . VAL A 1 111 ? -1.840 1.885 6.340 1.00 92.31 111 VAL A N 1
ATOM 888 C CA . VAL A 1 111 ? -0.958 3.063 6.260 1.00 92.31 111 VAL A CA 1
ATOM 889 C C . VAL A 1 111 ? 0.488 2.634 6.496 1.00 92.31 111 VAL A C 1
ATOM 891 O O . VAL A 1 111 ? 1.350 2.891 5.658 1.00 92.31 111 VAL A O 1
ATOM 894 N N . TYR A 1 112 ? 0.735 1.891 7.576 1.00 92.56 112 TYR A N 1
ATOM 895 C CA . TYR A 1 112 ? 2.059 1.374 7.909 1.00 92.56 112 TYR A CA 1
ATOM 896 C C . TYR A 1 112 ? 2.654 0.492 6.799 1.00 92.56 112 TYR A C 1
ATOM 898 O O . TYR A 1 112 ? 3.811 0.680 6.420 1.00 92.56 112 TYR A O 1
ATOM 906 N N . GLN A 1 113 ? 1.871 -0.421 6.212 1.00 94.75 113 GLN A N 1
ATOM 907 C CA . GLN A 1 113 ? 2.327 -1.237 5.086 1.00 94.75 113 GLN A CA 1
ATOM 908 C C . GLN A 1 113 ? 2.717 -0.373 3.883 1.00 94.75 113 GLN A C 1
ATOM 910 O O . GLN A 1 113 ? 3.775 -0.596 3.300 1.00 94.75 113 GLN A O 1
ATOM 915 N N . VAL A 1 114 ? 1.885 0.599 3.494 1.00 94.19 114 VAL A N 1
ATOM 916 C CA . VAL A 1 114 ? 2.165 1.467 2.337 1.00 94.19 114 VAL A CA 1
ATOM 917 C C . VAL A 1 114 ? 3.442 2.273 2.565 1.00 94.19 114 VAL A C 1
ATOM 919 O O . VAL A 1 114 ? 4.278 2.376 1.670 1.00 94.19 114 VAL A O 1
ATOM 922 N N . MET A 1 115 ? 3.629 2.783 3.779 1.00 93.00 115 MET A N 1
ATOM 923 C CA . MET A 1 115 ? 4.830 3.510 4.177 1.00 93.00 115 MET A CA 1
ATOM 924 C C . MET A 1 115 ? 6.089 2.631 4.090 1.00 93.00 115 MET A C 1
ATOM 926 O O . MET A 1 115 ? 7.105 3.053 3.534 1.00 93.00 115 MET A O 1
ATOM 930 N N . LEU A 1 116 ? 6.022 1.391 4.586 1.00 94.75 116 LEU A N 1
ATOM 931 C CA . LEU A 1 116 ? 7.121 0.430 4.470 1.00 94.75 116 LEU A CA 1
ATOM 932 C C . LEU A 1 116 ? 7.394 0.028 3.021 1.00 94.75 116 LEU A C 1
ATOM 934 O O . LEU A 1 116 ? 8.553 -0.109 2.636 1.00 94.75 116 LEU A O 1
ATOM 938 N N . TYR A 1 117 ? 6.344 -0.159 2.221 1.00 94.94 117 TYR A N 1
ATOM 939 C CA . TYR A 1 117 ? 6.466 -0.469 0.802 1.00 94.94 117 TYR A CA 1
ATOM 940 C C . TYR A 1 117 ? 7.214 0.643 0.068 1.00 94.94 117 TYR A C 1
ATOM 942 O O . TYR A 1 117 ? 8.145 0.354 -0.675 1.00 94.94 117 TYR A O 1
ATOM 950 N N . GLU A 1 118 ? 6.841 1.904 0.294 1.00 93.25 118 GLU A N 1
ATOM 951 C CA . GLU A 1 118 ? 7.489 3.068 -0.315 1.00 93.25 118 GLU A CA 1
ATOM 952 C C . GLU A 1 118 ? 8.967 3.157 0.058 1.00 93.25 118 GLU A C 1
ATOM 954 O O . GLU A 1 118 ? 9.822 3.312 -0.816 1.00 93.25 118 GLU A O 1
ATOM 959 N N . LEU A 1 119 ? 9.284 2.996 1.344 1.00 93.38 119 LEU A N 1
ATOM 960 C CA . LEU A 1 119 ? 10.663 3.046 1.811 1.00 93.38 119 LEU A CA 1
ATOM 961 C C . LEU A 1 119 ? 11.493 1.890 1.235 1.00 93.38 119 LEU A C 1
ATOM 963 O O . LEU A 1 119 ? 12.554 2.124 0.659 1.00 93.38 119 LEU A O 1
ATOM 967 N N . ALA A 1 120 ? 10.989 0.656 1.320 1.00 94.56 120 ALA A N 1
ATOM 968 C CA . ALA A 1 120 ? 11.662 -0.523 0.778 1.00 94.56 120 ALA A CA 1
ATOM 969 C C . ALA A 1 120 ? 11.831 -0.430 -0.745 1.00 94.56 120 ALA A C 1
ATOM 971 O O . ALA A 1 120 ? 12.899 -0.733 -1.266 1.00 94.56 120 ALA A O 1
ATOM 972 N N . SER A 1 121 ? 10.810 0.048 -1.458 1.00 93.12 121 SER A N 1
ATOM 973 C CA . SER A 1 121 ? 10.851 0.319 -2.898 1.00 93.12 121 SER A CA 1
ATOM 974 C C . SER A 1 121 ? 11.976 1.290 -3.245 1.00 93.12 121 SER A C 1
ATOM 976 O O . SER A 1 121 ? 12.768 1.017 -4.145 1.00 93.12 121 SER A O 1
ATOM 978 N N . ARG A 1 122 ? 12.088 2.407 -2.523 1.00 92.06 122 ARG A N 1
ATOM 979 C CA . ARG A 1 122 ? 13.117 3.423 -2.779 1.00 92.06 122 ARG A CA 1
ATOM 980 C C . ARG A 1 122 ? 14.521 2.896 -2.495 1.00 92.06 122 ARG A C 1
ATOM 982 O O . ARG A 1 122 ? 15.398 3.096 -3.331 1.00 92.06 122 ARG A O 1
ATOM 989 N N . ILE A 1 123 ? 14.704 2.167 -1.391 1.00 92.81 123 ILE A N 1
ATOM 990 C CA . ILE A 1 123 ? 15.981 1.524 -1.038 1.00 92.81 123 ILE A CA 1
ATOM 991 C C . ILE A 1 123 ? 16.386 0.511 -2.112 1.00 92.81 123 ILE A C 1
ATOM 993 O O . ILE A 1 123 ? 17.480 0.603 -2.655 1.00 92.81 123 ILE A O 1
ATOM 997 N N . LEU A 1 124 ? 15.491 -0.412 -2.474 1.00 92.38 124 LEU A N 1
ATOM 998 C CA . LEU A 1 124 ? 15.772 -1.458 -3.465 1.00 92.38 124 LEU A CA 1
ATOM 999 C C . LEU A 1 124 ? 15.944 -0.914 -4.892 1.00 92.38 124 LEU A C 1
ATOM 1001 O O . LEU A 1 124 ? 16.462 -1.606 -5.757 1.00 92.38 124 LEU A O 1
ATOM 1005 N N . ASN A 1 125 ? 15.498 0.312 -5.169 1.00 90.88 125 ASN A N 1
ATOM 1006 C CA . ASN A 1 125 ? 15.748 0.987 -6.443 1.00 90.88 125 ASN A CA 1
ATOM 1007 C C . ASN A 1 125 ? 16.914 1.991 -6.363 1.00 90.88 125 ASN A C 1
ATOM 1009 O O . ASN A 1 125 ? 17.015 2.841 -7.246 1.00 90.88 125 ASN A O 1
ATOM 1013 N N . ASN A 1 126 ? 17.745 1.945 -5.312 1.00 88.00 126 ASN A N 1
ATOM 1014 C CA . ASN A 1 126 ? 18.870 2.862 -5.080 1.00 88.00 126 ASN A CA 1
ATOM 1015 C C . ASN A 1 126 ? 18.505 4.353 -5.226 1.00 88.00 126 ASN A C 1
ATOM 1017 O O . ASN A 1 126 ? 19.302 5.176 -5.675 1.00 88.00 126 ASN A O 1
ATOM 1021 N N . GLN A 1 127 ? 17.286 4.730 -4.838 1.00 86.25 127 GLN A N 1
ATOM 1022 C CA . GLN A 1 127 ? 16.848 6.122 -4.864 1.00 86.25 127 GLN A CA 1
ATOM 1023 C C . GLN A 1 127 ? 17.311 6.818 -3.583 1.00 86.25 127 GLN A C 1
ATOM 1025 O O . GLN A 1 127 ? 16.674 6.679 -2.544 1.00 86.25 127 GLN A O 1
ATOM 1030 N N . THR A 1 128 ? 18.403 7.581 -3.654 1.00 80.44 128 THR A N 1
ATOM 1031 C CA . THR A 1 128 ? 19.042 8.235 -2.489 1.00 80.44 128 THR A CA 1
ATOM 1032 C C . THR A 1 128 ? 18.985 9.773 -2.519 1.00 80.44 128 THR A C 1
ATOM 1034 O O . THR A 1 128 ? 19.776 10.450 -1.868 1.00 80.44 128 THR A O 1
ATOM 1037 N N . GLY A 1 129 ? 18.030 10.352 -3.257 1.00 85.31 129 GLY A N 1
ATOM 1038 C CA . GLY A 1 129 ? 17.856 11.807 -3.397 1.00 85.31 129 GLY A CA 1
ATOM 1039 C C . GLY A 1 129 ? 16.910 12.460 -2.377 1.00 85.31 129 GLY A C 1
ATOM 1040 O O . GLY A 1 129 ? 16.430 11.830 -1.438 1.00 85.31 129 GLY A O 1
ATOM 1041 N N . ILE A 1 130 ? 16.570 13.735 -2.606 1.00 84.88 130 ILE A N 1
ATOM 1042 C CA . ILE A 1 130 ? 15.672 14.533 -1.741 1.00 84.88 130 ILE A CA 1
ATOM 1043 C C . ILE A 1 130 ? 14.329 13.824 -1.495 1.00 84.88 130 ILE A C 1
ATOM 1045 O O . ILE A 1 130 ? 13.844 13.806 -0.367 1.00 84.88 130 ILE A O 1
ATOM 1049 N N . GLY A 1 131 ? 13.759 13.177 -2.518 1.00 85.25 131 GLY A N 1
ATOM 1050 C CA . GLY A 1 131 ? 12.504 12.429 -2.388 1.00 85.25 131 GLY A CA 1
ATOM 1051 C C . GLY A 1 131 ? 12.574 11.266 -1.390 1.00 85.25 131 GLY A C 1
ATOM 1052 O O . GLY A 1 131 ? 11.593 10.994 -0.698 1.00 85.25 131 GLY A O 1
ATOM 1053 N N . PHE A 1 132 ? 13.737 10.618 -1.245 1.00 89.81 132 PHE A N 1
ATOM 1054 C CA . PHE A 1 132 ? 13.950 9.566 -0.247 1.00 89.81 132 PHE A CA 1
ATOM 1055 C C . PHE A 1 132 ? 13.921 10.132 1.172 1.00 89.81 132 PHE A C 1
ATOM 1057 O O . PHE A 1 132 ? 13.137 9.667 1.999 1.00 89.81 132 PHE A O 1
ATOM 1064 N N . TYR A 1 133 ? 14.709 11.177 1.437 1.00 91.62 133 TYR A N 1
ATOM 1065 C CA . TYR A 1 133 ? 14.755 11.806 2.759 1.00 91.62 133 TYR A CA 1
ATOM 1066 C C . TYR A 1 133 ? 13.418 12.450 3.141 1.00 91.62 133 TYR A C 1
ATOM 1068 O O . TYR A 1 133 ? 12.988 12.327 4.285 1.00 91.62 133 TYR A O 1
ATOM 1076 N N . ALA A 1 134 ? 12.719 13.066 2.182 1.00 90.56 134 ALA A N 1
ATOM 1077 C CA . ALA A 1 134 ? 11.374 13.595 2.392 1.00 90.56 134 ALA A CA 1
ATOM 1078 C C . ALA A 1 134 ? 10.378 12.481 2.753 1.00 90.56 134 ALA A C 1
ATOM 1080 O O . ALA A 1 134 ? 9.631 12.616 3.721 1.00 90.56 134 ALA A O 1
ATOM 1081 N N . SER A 1 135 ? 10.412 11.353 2.034 1.00 90.06 135 SER A N 1
ATOM 1082 C CA . SER A 1 135 ? 9.563 10.189 2.336 1.00 90.06 135 SER A CA 1
ATOM 1083 C C . SER A 1 135 ? 9.863 9.611 3.717 1.00 90.06 135 SER A C 1
ATOM 1085 O O . SER A 1 135 ? 8.940 9.277 4.455 1.00 90.06 135 SER A O 1
ATOM 1087 N N . LEU A 1 136 ? 11.140 9.534 4.100 1.00 92.88 136 LEU A N 1
ATOM 1088 C CA . LEU A 1 136 ? 11.556 9.069 5.422 1.00 92.88 136 LEU A CA 1
ATOM 1089 C C . LEU A 1 136 ? 11.089 10.019 6.536 1.00 92.88 136 LEU A C 1
ATOM 1091 O O . LEU A 1 136 ? 10.592 9.563 7.563 1.00 92.88 136 LEU A O 1
ATOM 1095 N N . ALA A 1 137 ? 11.187 11.334 6.334 1.00 92.25 137 ALA A N 1
ATOM 1096 C CA . ALA A 1 137 ? 10.692 12.316 7.296 1.00 92.25 137 ALA A CA 1
ATOM 1097 C C . ALA A 1 137 ? 9.168 12.208 7.478 1.00 92.25 137 ALA A C 1
ATOM 1099 O O . ALA A 1 137 ? 8.685 12.128 8.609 1.00 92.25 137 ALA A O 1
ATOM 1100 N N . VAL A 1 138 ? 8.415 12.122 6.374 1.00 91.38 138 VAL A N 1
ATOM 1101 C CA . VAL A 1 138 ? 6.961 11.885 6.405 1.00 91.38 138 VAL A CA 1
ATOM 1102 C C . VAL A 1 138 ? 6.644 10.570 7.112 1.00 91.38 138 VAL A C 1
ATOM 1104 O O . VAL A 1 138 ? 5.730 10.538 7.938 1.00 91.38 138 VAL A O 1
ATOM 1107 N N . PHE A 1 139 ? 7.425 9.514 6.852 1.00 91.19 139 PHE A N 1
ATOM 1108 C CA . PHE A 1 139 ? 7.269 8.223 7.515 1.00 91.19 139 PHE A CA 1
ATOM 1109 C C . PHE A 1 139 ? 7.327 8.379 9.032 1.00 91.19 139 PHE A C 1
ATOM 1111 O O . PHE A 1 139 ? 6.413 7.960 9.739 1.00 91.19 139 PHE A O 1
ATOM 1118 N N . VAL A 1 140 ? 8.400 8.993 9.532 1.00 90.88 140 VAL A N 1
ATOM 1119 C CA . VAL A 1 140 ? 8.640 9.137 10.972 1.00 90.88 140 VAL A CA 1
ATOM 1120 C C . VAL A 1 140 ? 7.518 9.941 11.621 1.00 90.88 140 VAL A C 1
ATOM 1122 O O . VAL A 1 140 ? 6.962 9.515 12.632 1.00 90.88 140 VAL A O 1
ATOM 1125 N N . VAL A 1 141 ? 7.127 11.063 11.014 1.00 91.12 141 VAL A N 1
ATOM 1126 C CA . VAL A 1 141 ? 6.071 11.933 11.547 1.00 91.12 141 VAL A CA 1
ATOM 1127 C C . VAL A 1 141 ? 4.729 11.201 11.613 1.00 91.12 141 VAL A C 1
ATOM 1129 O O . VAL A 1 141 ? 4.101 11.159 12.672 1.00 91.12 141 VAL A O 1
ATOM 1132 N N . VAL A 1 142 ? 4.295 10.582 10.513 1.00 90.38 142 VAL A N 1
ATOM 1133 C CA . VAL A 1 142 ? 3.013 9.864 10.467 1.00 90.38 142 VAL A CA 1
ATOM 1134 C C . VAL A 1 142 ? 3.033 8.655 11.403 1.00 90.38 142 VAL A C 1
ATOM 1136 O O . VAL A 1 142 ? 2.055 8.437 12.113 1.00 90.38 142 VAL A O 1
ATOM 1139 N N . ALA A 1 143 ? 4.140 7.912 11.490 1.00 88.81 143 ALA A N 1
ATOM 1140 C CA . ALA A 1 143 ? 4.259 6.768 12.393 1.00 88.81 143 ALA A CA 1
ATOM 1141 C C . ALA A 1 143 ? 4.108 7.179 13.868 1.00 88.81 143 ALA A C 1
ATOM 1143 O O . ALA A 1 143 ? 3.363 6.533 14.607 1.00 88.81 143 ALA A O 1
ATOM 1144 N N . LEU A 1 144 ? 4.739 8.284 14.286 1.00 89.56 144 LEU A N 1
ATOM 1145 C CA . LEU A 1 144 ? 4.599 8.823 15.645 1.00 89.56 144 LEU A CA 1
ATOM 1146 C C . LEU A 1 144 ? 3.147 9.203 15.962 1.00 89.56 144 LEU A C 1
ATOM 1148 O O . LEU A 1 144 ? 2.634 8.884 17.038 1.00 89.56 144 LEU A O 1
ATOM 1152 N N . PHE A 1 145 ? 2.458 9.857 15.024 1.00 88.94 145 PHE A N 1
ATOM 1153 C CA . PHE A 1 145 ? 1.061 10.237 15.223 1.00 88.94 145 PHE A CA 1
ATOM 1154 C C . PHE A 1 145 ? 0.111 9.039 15.194 1.00 88.94 145 PHE A C 1
ATOM 1156 O O . PHE A 1 145 ? -0.813 8.987 16.009 1.00 88.94 145 PHE A O 1
ATOM 1163 N N . VAL A 1 146 ? 0.333 8.063 14.312 1.00 86.81 146 VAL A N 1
ATOM 1164 C CA . VAL A 1 146 ? -0.465 6.832 14.262 1.00 86.81 146 VAL A CA 1
ATOM 1165 C C . VAL A 1 146 ? -0.321 6.059 15.570 1.00 86.81 146 VAL A C 1
ATOM 1167 O O . VAL A 1 146 ? -1.333 5.684 16.160 1.00 86.81 146 VAL A O 1
ATOM 1170 N N . TRP A 1 147 ? 0.903 5.911 16.086 1.00 86.25 147 TRP A N 1
ATOM 1171 C CA . TRP A 1 147 ? 1.168 5.200 17.341 1.00 86.25 147 TRP A CA 1
ATOM 1172 C C . TRP A 1 147 ? 0.434 5.811 18.540 1.00 86.25 147 TRP A C 1
ATOM 1174 O O . TRP A 1 147 ? -0.058 5.096 19.4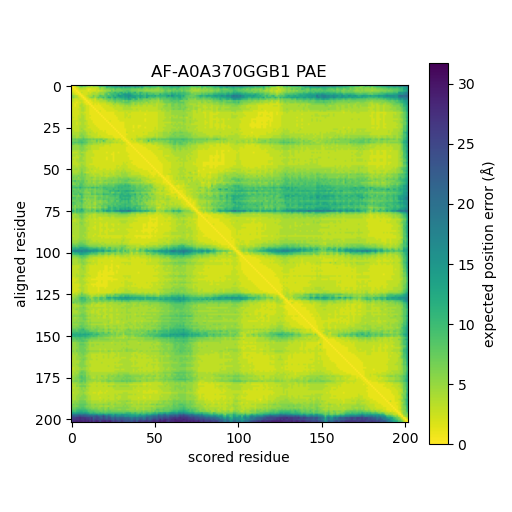11 1.00 86.25 147 TRP A O 1
ATOM 1184 N N . ARG A 1 148 ? 0.298 7.142 18.575 1.00 87.38 148 ARG A N 1
ATOM 1185 C CA . ARG A 1 148 ? -0.331 7.855 19.696 1.00 87.38 148 ARG A CA 1
ATOM 1186 C C . ARG A 1 148 ? -1.811 7.513 19.885 1.00 87.38 148 ARG A C 1
ATOM 1188 O O . ARG A 1 148 ? -2.280 7.469 21.020 1.00 87.38 148 ARG A O 1
ATOM 1195 N N . LYS A 1 149 ? -2.562 7.332 18.796 1.00 86.62 149 LYS A N 1
ATOM 1196 C CA . LYS A 1 149 ? -4.026 7.140 18.826 1.00 86.62 149 LYS A CA 1
ATOM 1197 C C . LYS A 1 149 ? -4.510 6.138 17.772 1.00 86.62 149 LYS A C 1
ATOM 1199 O O . LYS A 1 149 ? -5.502 6.360 17.090 1.00 86.62 149 LYS A O 1
ATOM 1204 N N . TRP A 1 150 ? -3.824 5.010 17.665 1.00 81.69 150 TRP A N 1
ATOM 1205 C CA . TRP A 1 150 ? -4.085 3.948 16.686 1.00 81.69 150 TRP A CA 1
ATOM 1206 C C . TRP A 1 150 ? -5.499 3.332 16.710 1.00 81.69 150 TRP A C 1
ATOM 1208 O O . TRP A 1 150 ? -5.941 2.783 15.705 1.00 81.69 150 TRP A O 1
ATOM 1218 N N . ASN A 1 151 ? -6.226 3.434 17.829 1.00 81.81 151 ASN A N 1
ATOM 1219 C CA . ASN A 1 151 ? -7.603 2.936 17.944 1.00 81.81 151 ASN A CA 1
ATOM 1220 C C . ASN A 1 151 ? -8.672 4.037 17.778 1.00 81.81 151 ASN A C 1
ATOM 1222 O O . ASN A 1 151 ? -9.865 3.749 17.813 1.00 81.81 151 ASN A O 1
ATOM 1226 N N . ASP A 1 152 ? -8.267 5.301 17.610 1.00 88.12 152 ASP A N 1
ATOM 1227 C CA . ASP A 1 152 ? -9.188 6.414 17.377 1.00 88.12 152 ASP A CA 1
ATOM 1228 C C . ASP A 1 152 ? -9.482 6.533 15.879 1.00 88.12 152 ASP A C 1
ATOM 1230 O O . ASP A 1 152 ? -8.609 6.793 15.049 1.00 88.12 152 ASP A O 1
ATOM 1234 N N . ARG A 1 153 ? -10.749 6.337 15.529 1.00 84.25 153 ARG A N 1
ATOM 1235 C CA . ARG A 1 153 ? -11.221 6.304 14.145 1.00 84.25 153 ARG A CA 1
ATOM 1236 C C . ARG A 1 153 ? -11.076 7.637 13.420 1.00 84.25 153 ARG A C 1
ATOM 1238 O O . ARG A 1 153 ? -10.640 7.651 12.269 1.00 84.25 153 ARG A O 1
ATOM 1245 N N . MET A 1 154 ? -11.452 8.742 14.066 1.00 87.44 154 MET A N 1
ATOM 1246 C CA . MET A 1 154 ? -11.361 10.070 13.452 1.00 87.44 154 MET A CA 1
ATOM 1247 C C . MET A 1 154 ? -9.894 10.438 13.241 1.00 87.44 154 MET A C 1
ATOM 1249 O O . MET A 1 154 ? -9.521 10.947 12.186 1.00 87.44 154 MET A O 1
ATOM 1253 N N . TRP A 1 155 ? -9.051 10.096 14.213 1.00 89.31 155 TRP A N 1
ATOM 1254 C CA . TRP A 1 155 ? -7.615 10.291 14.118 1.00 89.31 155 TRP A CA 1
ATOM 1255 C C . TRP A 1 155 ? -6.995 9.489 12.967 1.00 89.31 155 TRP A C 1
ATOM 1257 O O . TRP A 1 155 ? -6.274 10.057 12.151 1.00 89.31 155 TRP A O 1
ATOM 1267 N N . MET A 1 156 ? -7.316 8.197 12.827 1.00 87.81 156 MET A N 1
ATOM 1268 C CA . MET A 1 156 ? -6.822 7.368 11.713 1.00 87.81 156 MET A CA 1
ATOM 1269 C C . MET A 1 156 ? -7.276 7.889 10.345 1.00 87.81 156 MET A C 1
ATOM 1271 O O . MET A 1 156 ? -6.501 7.884 9.385 1.00 87.81 156 MET A O 1
ATOM 1275 N N . PHE A 1 157 ? -8.513 8.380 10.256 1.00 86.94 157 PHE A N 1
ATOM 1276 C CA . PHE A 1 157 ? -9.030 9.012 9.046 1.00 86.94 157 PHE A CA 1
ATOM 1277 C C . PHE A 1 157 ? -8.227 10.269 8.674 1.00 86.94 157 PHE A C 1
ATOM 1279 O O . PHE A 1 157 ? -7.736 10.378 7.550 1.00 86.94 157 PHE A O 1
ATOM 1286 N N . GLN A 1 158 ? -8.022 11.179 9.632 1.00 89.88 158 GLN A N 1
ATOM 1287 C CA . GLN A 1 158 ? -7.232 12.401 9.442 1.00 89.88 158 GLN A CA 1
ATOM 1288 C C . GLN A 1 158 ? -5.778 12.098 9.065 1.00 89.88 158 GLN A C 1
ATOM 1290 O O . GLN A 1 158 ? -5.249 12.702 8.133 1.00 89.88 158 GLN A O 1
ATOM 1295 N N . MET A 1 159 ? -5.144 11.135 9.740 1.00 88.00 159 MET A N 1
ATOM 1296 C CA . MET A 1 159 ? -3.762 10.740 9.455 1.00 88.00 159 MET A CA 1
ATOM 1297 C C . MET A 1 159 ? -3.599 10.145 8.058 1.00 88.00 159 MET A C 1
ATOM 1299 O O . MET A 1 159 ? -2.571 10.354 7.425 1.00 88.00 159 MET A O 1
ATOM 1303 N N . SER A 1 160 ? -4.611 9.453 7.542 1.00 85.69 160 SER A N 1
ATOM 1304 C CA . SER A 1 160 ? -4.542 8.862 6.201 1.00 85.69 160 SER A CA 1
ATOM 1305 C C . SER A 1 160 ? -4.708 9.899 5.100 1.00 85.69 160 SER A C 1
ATOM 1307 O O . SER A 1 160 ? -4.024 9.826 4.081 1.00 85.69 160 SER A O 1
ATOM 1309 N N . ILE A 1 161 ? -5.559 10.905 5.322 1.00 90.06 161 ILE A N 1
ATOM 1310 C CA . ILE A 1 161 ? -5.632 12.078 4.443 1.00 90.06 161 ILE A CA 1
ATOM 1311 C C . ILE A 1 161 ? -4.300 12.827 4.472 1.00 90.06 161 ILE A C 1
ATOM 1313 O O . ILE A 1 161 ? -3.757 13.146 3.418 1.00 90.06 161 ILE A O 1
ATOM 1317 N N . LEU A 1 162 ? -3.747 13.069 5.663 1.00 91.25 162 LEU A N 1
ATOM 1318 C CA . LEU A 1 162 ? -2.454 13.732 5.814 1.00 91.25 162 LEU A CA 1
ATOM 1319 C C . LEU A 1 162 ? -1.344 12.960 5.089 1.00 91.25 162 LEU A C 1
ATOM 1321 O O . LEU A 1 162 ? -0.592 13.554 4.321 1.00 91.25 162 LEU A O 1
ATOM 1325 N N . PHE A 1 163 ? -1.278 11.640 5.279 1.00 91.06 163 PHE A N 1
ATOM 1326 C CA . PHE A 1 163 ? -0.327 10.770 4.595 1.00 91.06 163 PHE A CA 1
ATOM 1327 C C . PHE A 1 163 ? -0.473 10.858 3.072 1.00 91.06 163 PHE A C 1
ATOM 1329 O O . PHE A 1 163 ? 0.515 11.098 2.384 1.00 91.06 163 PHE A O 1
ATOM 1336 N N . LEU A 1 164 ? -1.696 10.741 2.543 1.00 92.31 164 LEU A N 1
ATOM 1337 C CA . LEU A 1 164 ? -1.975 10.877 1.111 1.00 92.31 164 LEU A CA 1
ATOM 1338 C C . LEU A 1 164 ? -1.519 12.223 0.540 1.00 92.31 164 LEU A C 1
ATOM 1340 O O . LEU A 1 164 ? -0.941 12.260 -0.545 1.00 92.31 164 LEU A O 1
ATOM 1344 N N . LEU A 1 165 ? -1.793 13.323 1.245 1.00 93.62 165 LEU A N 1
ATOM 1345 C CA . LEU A 1 165 ? -1.422 14.666 0.801 1.00 93.62 165 LEU A CA 1
ATOM 1346 C C . LEU A 1 165 ? 0.096 14.842 0.788 1.00 93.62 165 LEU A C 1
ATOM 1348 O O . LEU A 1 165 ? 0.650 15.287 -0.215 1.00 93.62 165 LEU A O 1
ATOM 1352 N N . LEU A 1 166 ? 0.776 14.443 1.866 1.00 93.50 166 LEU A N 1
ATOM 1353 C CA . LEU A 1 166 ? 2.235 14.509 1.959 1.00 93.50 166 LEU A CA 1
ATOM 13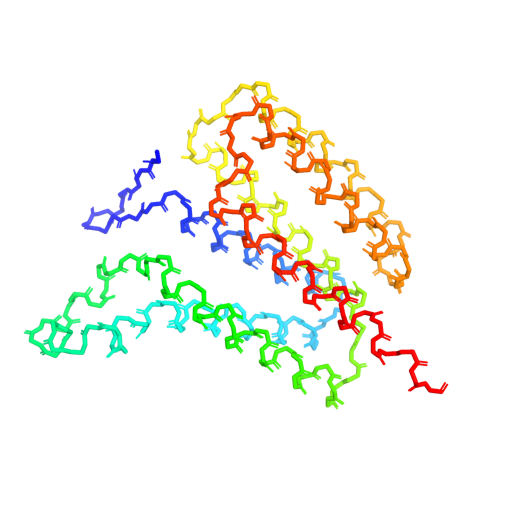54 C C . LEU A 1 166 ? 2.902 13.632 0.894 1.00 93.50 166 LEU A C 1
ATOM 1356 O O . LEU A 1 166 ? 3.825 14.079 0.213 1.00 93.50 166 LEU A O 1
ATOM 1360 N N . GLN A 1 167 ? 2.388 12.419 0.688 1.00 92.00 167 GLN A N 1
ATOM 1361 C CA . GLN A 1 167 ? 2.872 11.519 -0.354 1.00 92.00 167 GLN A CA 1
ATOM 1362 C C . GLN A 1 167 ? 2.629 12.094 -1.752 1.00 92.00 167 GLN A C 1
ATOM 1364 O O . GLN A 1 167 ? 3.511 12.026 -2.607 1.00 92.00 167 GLN A O 1
ATOM 1369 N N . GLY A 1 168 ? 1.467 12.710 -1.976 1.00 93.31 168 GLY A N 1
ATOM 1370 C CA . GLY A 1 168 ? 1.131 13.401 -3.217 1.00 93.31 168 GLY A CA 1
ATOM 1371 C C . GLY A 1 168 ? 2.077 14.560 -3.516 1.00 93.31 168 GLY A C 1
ATOM 1372 O O . GLY A 1 168 ? 2.514 14.694 -4.655 1.00 93.31 168 GLY A O 1
ATOM 1373 N N . ILE A 1 169 ? 2.463 15.347 -2.506 1.00 94.25 169 ILE A N 1
ATOM 1374 C CA . ILE A 1 169 ? 3.463 16.416 -2.653 1.00 94.25 169 ILE A CA 1
ATOM 1375 C C . ILE A 1 169 ? 4.814 15.830 -3.070 1.00 94.25 169 ILE A C 1
ATOM 1377 O O . ILE A 1 169 ? 5.400 16.302 -4.041 1.00 94.25 169 ILE A O 1
ATOM 1381 N N . ILE A 1 170 ? 5.292 14.775 -2.402 1.00 92.38 170 ILE A N 1
ATOM 1382 C CA . ILE A 1 170 ? 6.560 14.118 -2.766 1.00 92.38 170 ILE A CA 1
ATOM 1383 C C . ILE A 1 170 ? 6.503 13.606 -4.209 1.00 92.38 170 ILE A C 1
ATOM 1385 O O . ILE A 1 170 ? 7.405 13.859 -5.005 1.00 92.38 170 ILE A O 1
ATOM 1389 N N . TYR A 1 171 ? 5.418 12.926 -4.573 1.00 92.38 171 TYR A N 1
ATOM 1390 C CA . TYR A 1 171 ? 5.216 12.416 -5.925 1.00 92.38 171 TYR A CA 1
ATOM 1391 C C . TYR A 1 171 ? 5.102 13.539 -6.965 1.00 92.38 171 TYR A C 1
ATOM 1393 O O . TYR A 1 171 ? 5.583 13.373 -8.084 1.00 92.38 171 TYR A O 1
ATOM 1401 N N . ALA A 1 172 ? 4.509 14.683 -6.620 1.00 93.69 172 ALA A N 1
ATOM 1402 C CA . ALA A 1 172 ? 4.457 15.860 -7.484 1.00 93.69 172 ALA A CA 1
ATOM 1403 C C . ALA A 1 172 ? 5.846 16.465 -7.708 1.00 93.69 172 ALA A C 1
ATOM 1405 O O . ALA A 1 172 ? 6.199 16.739 -8.853 1.00 93.69 172 ALA A O 1
ATOM 1406 N N . LEU A 1 173 ? 6.653 16.597 -6.650 1.00 91.94 173 LEU A N 1
ATOM 1407 C CA . LEU A 1 173 ? 8.038 17.079 -6.738 1.00 91.94 173 LEU A CA 1
ATOM 1408 C C . LEU A 1 173 ? 8.917 16.167 -7.603 1.00 91.94 173 LEU A C 1
ATOM 1410 O O . LEU A 1 173 ? 9.827 16.638 -8.275 1.00 91.94 173 LEU A O 1
ATOM 1414 N N . GLU A 1 174 ? 8.624 14.868 -7.627 1.00 90.06 174 GLU A N 1
ATOM 1415 C CA . GLU A 1 174 ? 9.302 13.898 -8.493 1.00 90.06 174 GLU A CA 1
ATOM 1416 C C . GLU A 1 174 ? 8.735 13.828 -9.924 1.00 90.06 174 GLU A C 1
ATOM 1418 O O . GLU A 1 174 ? 9.204 13.014 -10.720 1.00 90.06 174 GLU A O 1
ATOM 1423 N N . GLY A 1 175 ? 7.705 14.614 -10.261 1.00 90.50 175 GLY A N 1
ATOM 1424 C CA . GLY A 1 175 ? 7.024 14.546 -11.561 1.00 90.50 175 GLY A CA 1
ATOM 1425 C C . GLY A 1 175 ? 6.205 13.263 -11.775 1.00 90.50 175 GLY A C 1
ATOM 1426 O O . GLY A 1 175 ? 5.849 12.925 -12.901 1.00 90.50 175 GLY A O 1
ATOM 1427 N N . LYS A 1 176 ? 5.892 12.529 -10.701 1.00 90.62 176 LYS A N 1
ATOM 1428 C CA . LYS A 1 176 ? 5.208 11.222 -10.704 1.00 90.62 176 LYS A CA 1
ATOM 1429 C C . LYS A 1 176 ? 3.780 11.282 -10.161 1.00 90.62 176 LYS A C 1
ATOM 1431 O O . LYS A 1 176 ? 3.213 10.240 -9.830 1.00 90.62 176 LYS A O 1
ATOM 1436 N N . LEU A 1 177 ? 3.165 12.462 -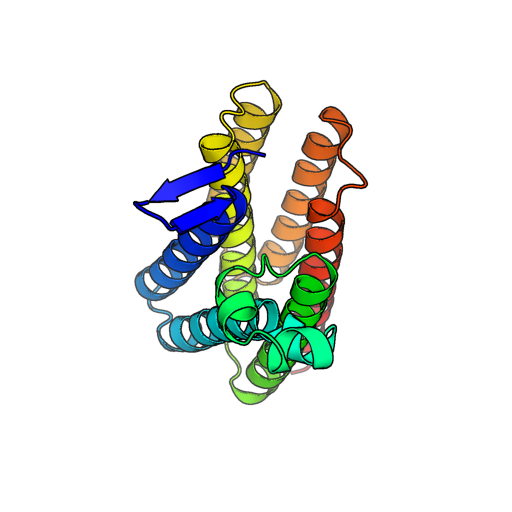10.075 1.00 90.94 177 LEU A N 1
ATOM 1437 C CA . LEU A 1 177 ? 1.822 12.612 -9.500 1.00 90.94 177 LEU A CA 1
ATOM 1438 C C . LEU A 1 177 ? 0.772 11.724 -10.194 1.00 90.94 177 LEU A C 1
ATOM 1440 O O . LEU A 1 177 ? -0.040 11.097 -9.525 1.00 90.94 177 LEU A O 1
ATOM 1444 N N . ALA A 1 178 ? 0.838 11.599 -11.523 1.00 92.19 178 ALA A N 1
ATOM 1445 C CA . ALA A 1 178 ? -0.054 10.748 -12.320 1.00 92.19 178 ALA A CA 1
ATOM 1446 C C . ALA A 1 178 ? 0.417 9.279 -12.431 1.00 92.19 178 ALA A C 1
ATOM 1448 O O . ALA A 1 178 ? 0.019 8.550 -13.341 1.00 92.19 178 ALA A O 1
ATOM 1449 N N . SER A 1 179 ? 1.307 8.833 -11.542 1.00 92.31 179 SER A N 1
ATOM 1450 C CA . SER A 1 179 ? 1.816 7.462 -11.558 1.00 92.31 179 SER A CA 1
ATOM 1451 C C . SER A 1 179 ? 0.776 6.443 -11.092 1.00 92.31 179 SER A C 1
ATOM 1453 O O . SER A 1 179 ? -0.159 6.737 -10.345 1.00 92.31 179 SER A O 1
ATOM 1455 N N . PHE A 1 180 ? 0.989 5.190 -11.497 1.00 91.19 180 PHE A N 1
ATOM 1456 C CA . PHE A 1 180 ? 0.135 4.075 -11.098 1.00 91.19 180 PHE A CA 1
ATOM 1457 C C . PHE A 1 180 ? 0.074 3.884 -9.573 1.00 91.19 180 PHE A C 1
ATOM 1459 O O . PHE A 1 180 ? -1.004 3.621 -9.048 1.00 91.19 180 PHE A O 1
ATOM 1466 N N . SER A 1 181 ? 1.189 4.066 -8.854 1.00 91.44 181 SER A N 1
ATOM 1467 C CA . SER A 1 181 ? 1.217 3.957 -7.388 1.00 91.44 181 SER A CA 1
ATOM 1468 C C . SER A 1 181 ? 0.300 4.985 -6.726 1.00 91.44 181 SER A C 1
ATOM 1470 O O . SER A 1 181 ? -0.482 4.627 -5.850 1.00 91.44 181 SER A O 1
ATOM 1472 N N . MET A 1 182 ? 0.328 6.239 -7.192 1.00 93.44 182 MET A N 1
ATOM 1473 C CA . MET A 1 182 ? -0.522 7.294 -6.637 1.00 93.44 182 MET A CA 1
ATOM 1474 C C . MET A 1 182 ? -2.011 7.005 -6.871 1.00 93.44 182 MET A C 1
ATOM 1476 O O . MET A 1 182 ? -2.823 7.179 -5.964 1.00 93.44 182 MET A O 1
ATOM 1480 N N . LEU A 1 183 ? -2.372 6.484 -8.050 1.00 93.00 183 LEU A N 1
ATOM 1481 C CA . LEU A 1 183 ? -3.742 6.036 -8.328 1.00 93.00 183 LEU A CA 1
ATOM 1482 C C . LEU A 1 183 ? -4.178 4.908 -7.387 1.00 93.00 183 LEU A C 1
ATOM 1484 O O . LEU A 1 183 ? -5.283 4.950 -6.848 1.00 93.00 183 LEU A O 1
ATOM 1488 N N . VAL A 1 184 ? -3.308 3.920 -7.154 1.00 93.50 184 VAL A N 1
ATOM 1489 C CA . VAL A 1 184 ? -3.575 2.830 -6.205 1.00 93.50 184 VAL A CA 1
ATOM 1490 C C . VAL A 1 184 ? -3.801 3.382 -4.801 1.00 93.50 184 VAL A C 1
ATOM 1492 O O . VAL A 1 184 ? -4.753 2.963 -4.148 1.00 93.50 184 VAL A O 1
ATOM 1495 N N . TYR A 1 185 ? -2.989 4.337 -4.344 1.00 93.44 185 TYR A N 1
ATOM 1496 C CA . TYR A 1 185 ? -3.158 4.952 -3.026 1.00 93.44 185 TYR A CA 1
ATOM 1497 C C . TYR A 1 185 ? -4.479 5.703 -2.917 1.00 93.44 185 TYR A C 1
ATOM 1499 O O . TYR A 1 185 ? -5.226 5.471 -1.970 1.00 93.44 185 TYR A O 1
ATOM 1507 N N . LEU A 1 186 ? -4.828 6.524 -3.905 1.00 93.00 186 LEU A N 1
ATOM 1508 C CA . LEU A 1 186 ? -6.102 7.242 -3.906 1.00 93.00 186 LEU A CA 1
ATOM 1509 C C . LEU A 1 186 ? -7.301 6.287 -3.832 1.00 93.00 186 LEU A C 1
ATOM 1511 O O . LEU A 1 186 ? -8.209 6.512 -3.035 1.00 93.00 186 LEU A O 1
ATOM 1515 N N . VAL A 1 187 ? -7.290 5.196 -4.604 1.00 92.56 187 VAL A N 1
ATOM 1516 C CA . VAL A 1 187 ? -8.361 4.186 -4.569 1.00 92.56 187 VAL A CA 1
ATOM 1517 C C . VAL A 1 187 ? -8.391 3.459 -3.225 1.00 92.56 187 VAL A C 1
ATOM 1519 O O . VAL A 1 187 ? -9.450 3.360 -2.610 1.00 92.56 187 VAL A O 1
ATOM 1522 N N . LEU A 1 188 ? -7.241 2.982 -2.746 1.00 92.38 188 LEU A N 1
ATOM 1523 C CA . LEU A 1 188 ? -7.092 2.259 -1.481 1.00 92.38 188 LEU A CA 1
ATOM 1524 C C . LEU A 1 188 ? -7.646 3.073 -0.307 1.00 92.38 188 LEU A C 1
ATOM 1526 O O . LEU A 1 188 ? -8.560 2.639 0.395 1.00 92.38 188 LEU A O 1
ATOM 1530 N N . PHE A 1 189 ? -7.121 4.280 -0.125 1.00 90.81 189 PHE A N 1
ATOM 1531 C CA . PHE A 1 189 ? -7.497 5.165 0.970 1.00 90.81 189 PHE A CA 1
ATOM 1532 C C . PHE A 1 189 ? -8.903 5.753 0.785 1.00 90.81 189 PHE A C 1
ATOM 1534 O O . PHE A 1 189 ? -9.607 5.944 1.775 1.00 90.81 189 PHE A O 1
ATOM 1541 N N . GLY A 1 190 ? -9.361 5.964 -0.454 1.00 89.75 190 GLY A N 1
ATOM 1542 C CA . GLY A 1 190 ? -10.736 6.372 -0.753 1.00 89.75 190 GLY A CA 1
ATOM 1543 C C . GLY A 1 190 ? -11.770 5.307 -0.378 1.00 89.75 190 GLY A C 1
ATOM 1544 O O . GLY A 1 190 ? -12.787 5.620 0.241 1.00 89.75 190 GLY A O 1
ATOM 1545 N N . VAL A 1 191 ? -11.498 4.031 -0.671 1.00 87.69 191 VAL A N 1
ATOM 1546 C CA . VAL A 1 191 ? -12.357 2.914 -0.242 1.00 87.69 191 VAL A CA 1
ATOM 1547 C C . VAL A 1 191 ? -12.390 2.828 1.280 1.00 87.69 191 VAL A C 1
ATOM 1549 O O . VAL A 1 191 ? -13.467 2.782 1.872 1.00 87.69 191 VAL A O 1
ATOM 1552 N N . PHE A 1 192 ? -11.234 2.877 1.937 1.00 85.56 192 PHE A N 1
ATOM 1553 C CA . PHE A 1 192 ? -11.187 2.836 3.396 1.00 85.56 192 PHE A CA 1
ATOM 1554 C C . PHE A 1 192 ? -11.870 4.029 4.067 1.00 85.56 192 PHE A C 1
ATOM 1556 O O . PHE A 1 192 ? -12.540 3.839 5.077 1.00 85.56 192 PHE A O 1
ATOM 1563 N N . ALA A 1 193 ? -11.782 5.232 3.497 1.00 84.75 193 ALA A N 1
ATOM 1564 C CA . ALA A 1 193 ? -12.531 6.399 3.957 1.00 84.75 193 ALA A CA 1
ATOM 1565 C C . ALA A 1 193 ? -14.049 6.137 3.993 1.00 84.75 193 ALA A C 1
ATOM 1567 O O . ALA A 1 193 ? -14.730 6.523 4.945 1.00 84.75 193 ALA A O 1
ATOM 1568 N N . ILE A 1 194 ? -14.580 5.429 2.991 1.00 84.44 194 ILE A N 1
ATOM 1569 C CA . ILE A 1 194 ? -15.995 5.032 2.937 1.00 84.44 194 ILE A CA 1
ATOM 1570 C C . ILE A 1 194 ? -16.307 3.985 4.018 1.00 84.44 194 ILE A C 1
ATOM 1572 O O . ILE A 1 194 ? -17.310 4.112 4.727 1.00 84.44 194 ILE A O 1
ATOM 1576 N N . LEU A 1 195 ? -15.438 2.983 4.198 1.00 81.25 195 LEU A N 1
ATOM 1577 C CA . LEU A 1 195 ? -15.588 1.953 5.241 1.00 81.25 195 LEU A CA 1
ATOM 1578 C C . LEU A 1 195 ? -15.590 2.572 6.644 1.00 81.25 195 LEU A C 1
ATOM 1580 O O . LEU A 1 195 ? -16.494 2.311 7.440 1.00 81.25 195 LEU A O 1
ATOM 1584 N N . LEU A 1 196 ? -14.656 3.491 6.896 1.00 77.19 196 LEU A N 1
ATOM 1585 C CA . LEU A 1 196 ? -14.568 4.292 8.112 1.00 77.19 196 LEU A CA 1
ATOM 1586 C C . LEU A 1 196 ? -15.701 5.299 8.269 1.00 77.19 196 LEU A C 1
ATOM 1588 O O . LEU A 1 196 ? -15.737 5.968 9.291 1.00 77.19 196 LEU A O 1
ATOM 1592 N N . LYS A 1 197 ? -16.652 5.441 7.347 1.00 72.88 197 LYS A N 1
ATOM 1593 C CA . LYS A 1 197 ? -17.886 6.211 7.584 1.00 72.88 197 LYS A CA 1
ATOM 1594 C C . LYS A 1 197 ? -19.067 5.296 7.911 1.00 72.88 197 LYS A C 1
ATOM 1596 O O . LYS A 1 197 ? -19.952 5.682 8.668 1.00 72.88 197 LYS A O 1
ATOM 1601 N N . LYS A 1 198 ? -19.066 4.062 7.402 1.00 66.62 198 LYS A N 1
ATOM 1602 C CA . LYS A 1 198 ? -20.201 3.134 7.508 1.00 66.62 198 LYS A CA 1
ATOM 1603 C C . LYS A 1 198 ? -20.430 2.582 8.921 1.00 66.62 198 LYS A C 1
ATOM 1605 O O . LYS A 1 198 ? -21.579 2.415 9.312 1.00 66.62 198 LYS A O 1
ATOM 1610 N N . GLU A 1 199 ? -19.388 2.412 9.732 1.00 58.62 199 GLU A N 1
ATOM 1611 C CA . GLU A 1 199 ? -19.514 1.998 11.145 1.00 58.62 199 GLU A CA 1
ATOM 1612 C C . GLU A 1 199 ? -20.152 3.071 12.068 1.00 58.62 199 GLU A C 1
ATOM 1614 O O . GLU A 1 199 ? -20.015 2.993 13.280 1.00 58.62 199 GLU A O 1
ATOM 1619 N N . VAL A 1 200 ? -20.765 4.146 11.548 1.00 45.66 200 VAL A N 1
ATOM 1620 C CA . VAL A 1 200 ? -21.457 5.174 12.370 1.00 45.66 200 VAL A CA 1
ATOM 1621 C C . VAL A 1 200 ? -22.875 4.739 12.783 1.00 45.66 200 VAL A C 1
ATOM 1623 O O . VAL A 1 200 ? -23.498 5.395 13.606 1.00 45.66 200 VAL A O 1
ATOM 1626 N N . LYS A 1 201 ? -23.405 3.626 12.265 1.00 36.69 201 LYS A N 1
ATOM 1627 C CA . LYS A 1 201 ? -24.723 3.127 12.687 1.00 36.69 201 LYS A CA 1
ATOM 1628 C C . LYS A 1 201 ? -24.603 2.109 13.824 1.00 36.69 201 LYS A C 1
ATOM 1630 O O . LYS A 1 201 ? -24.560 0.909 13.557 1.00 36.69 201 LYS A O 1
ATOM 1635 N N . ILE A 1 202 ? -24.575 2.600 15.061 1.00 35.94 202 ILE A N 1
ATOM 1636 C CA . ILE A 1 202 ? -25.144 1.911 16.230 1.00 35.94 202 ILE A CA 1
ATOM 1637 C C . ILE A 1 202 ? -26.062 2.911 16.917 1.00 35.94 202 ILE A C 1
ATOM 1639 O O . ILE A 1 202 ? -25.573 4.027 17.195 1.00 35.94 202 ILE A O 1
#

Mean predicted aligned error: 5.08 Å

Organism: NCBI:txid493781

Solvent-accessible surface area (backbone atoms only — not comparable to full-atom values): 10803 Å² total; per-residue (Å²): 135,40,73,47,73,60,88,94,47,74,48,48,31,62,57,57,13,48,54,52,16,50,53,52,35,37,51,49,26,51,75,72,69,35,57,71,56,25,54,52,49,46,51,36,51,51,45,26,53,50,39,11,45,52,29,47,56,75,77,37,40,69,61,34,72,76,36,62,70,51,54,78,72,47,83,37,58,71,69,17,43,52,53,9,49,51,54,29,51,53,51,50,53,58,45,48,76,72,65,74,62,65,62,25,42,55,47,47,44,49,54,50,22,53,51,40,23,53,52,40,30,34,60,54,51,71,48,81,50,71,64,43,56,52,50,51,52,51,45,54,54,52,50,55,57,44,68,74,43,40,76,37,52,69,56,40,52,52,50,50,53,50,49,51,51,56,50,44,50,49,28,46,78,69,74,42,52,89,33,71,68,50,54,50,48,52,52,53,55,51,53,48,53,52,56,75,53,62,80,68,81,122

Nearest PDB structures (foldseek):
  5cwf-assembly4_D  TM=3.028E-01  e=2.227E+00  synthetic construct
  5cwb-assembly1_A  TM=3.293E-01  e=3.723E+00  synthetic construct

Radius of gyration: 17.54 Å; Cα contacts (8 Å, |Δi|>4): 185; chains: 1; bounding box: 45×40×44 Å

Sequence (202 aa):
MEWYHIGAFTFPATWGAFVFSGVLAVLLTYLIKQGKLADIYSNALLLLLASWKLSQLIFDFQGTVSNPISLLYFHGGRKGFIFGLALTMLYLYRKIEKERFSTAILFGITVYQVMLYELASRILNNQTGIGFYASLAVFVVVALFVWRKWNDRMWMFQMSILFLLLQGIIYALEGKLASFSMLVYLVLFGVFAILLKKEVKI

Secondary structure (DSSP, 8-state):
--EEEETTEEEEHHHHHHHHHHHHHHHHHHHTT-HHHHHHHHHHHHHHHHHHHHHHHHH-HHHHHH-TTHHHH---HHHHHHHHHHHHHHHHHHHHHHH---HHHHHHHHHHHHHHHHHHHHHHTT--SHHHHHHHHHHHHHHHHHHHTTT-HHHHHHHHHHHHHHHHHHHHHTT-TTSHHHHHHHHHHHHHHHHHHHTT--

Foldseek 3Di:
DDWDDDPPDIADLLVVLLVVLLVVLLVVCVVVVNVVLSVLSNVLSVQLVVQLLCCCCVVPVPVCVVPVVVSVVDRSDLVSNVRSVVVSLVSVLVCCVPPVDQLLLVLLSVLSSLLSSVQSSCVSVVPPDPLNVLSVVLNVVLNVQCVVCSRDLVSSLVSLVVSLVSNLVSCVVVVNNVPSSNVVSCVVSVSSNVVSVVVPPD